Protein AF-0000000083254497 (afdb_homodimer)

Solvent-accessible surface area (backbone atoms only — not comparable to full-atom values): 20803 Å² total; per-residue (Å²): 140,75,88,71,78,73,83,81,81,85,82,84,78,80,80,78,78,80,79,73,72,63,68,60,53,55,51,51,50,50,53,49,50,51,53,53,50,52,48,50,42,51,52,31,49,48,47,24,50,50,27,42,48,53,26,53,48,51,52,50,52,44,53,51,48,51,54,52,49,53,51,50,51,51,51,48,60,74,50,30,42,48,66,60,52,61,66,42,45,62,45,54,52,49,49,54,52,51,53,55,43,48,74,72,68,46,55,60,67,58,47,53,52,50,51,51,53,43,48,50,50,48,51,48,52,44,37,74,74,32,44,40,75,63,88,52,70,75,32,70,70,41,79,86,52,35,39,78,78,44,77,36,86,40,96,87,45,62,71,43,23,22,74,39,74,80,36,85,16,33,29,45,73,92,36,75,73,38,55,17,32,27,29,26,20,80,140,84,83,78,80,79,78,83,82,89,81,86,80,80,80,79,80,80,81,72,69,66,68,61,54,55,52,50,51,49,52,50,50,52,51,51,49,54,50,50,41,51,52,32,49,49,47,23,50,50,26,42,48,53,27,52,48,53,51,50,53,44,52,51,48,52,54,50,50,52,52,50,51,52,51,49,60,74,51,28,40,48,67,59,50,61,66,42,44,61,46,54,52,51,50,53,52,50,53,55,43,48,76,71,69,46,55,60,68,58,48,54,52,52,50,51,53,45,49,51,52,48,50,49,52,45,37,73,73,33,43,40,75,61,87,50,69,74,32,71,70,42,78,85,52,36,41,78,78,46,77,38,88,39,96,86,46,60,72,42,21,23,74,38,74,81,36,86,16,31,29,44,72,93,38,75,71,38,54,16,32,27,28,27,21,80

Structure (mmCIF, N/CA/C/O backbone):
data_AF-0000000083254497-model_v1
#
loop_
_entity.id
_entity.type
_entity.pdbx_description
1 polymer 'Protein GrpE'
#
loop_
_atom_site.group_PDB
_atom_site.id
_atom_site.type_symbol
_atom_site.label_atom_id
_atom_site.label_alt_id
_atom_site.label_comp_id
_atom_site.label_asym_id
_atom_site.label_entity_id
_atom_site.label_seq_id
_atom_site.pdbx_PDB_ins_code
_atom_site.Cartn_x
_atom_site.Cartn_y
_atom_site.Cartn_z
_atom_site.occupancy
_atom_site.B_iso_or_equiv
_atom_site.auth_seq_id
_atom_site.auth_comp_id
_atom_site.auth_asym_id
_atom_site.auth_atom_id
_atom_site.pdbx_PDB_model_num
ATOM 1 N N . MET A 1 1 ? -11.312 111 95.938 1 24.44 1 MET A N 1
ATOM 2 C CA . MET A 1 1 ? -11.039 111.562 94.625 1 24.44 1 MET A CA 1
ATOM 3 C C . MET A 1 1 ? -11.047 110.5 93.562 1 24.44 1 MET A C 1
ATOM 5 O O . MET A 1 1 ? -11 109.312 93.875 1 24.44 1 MET A O 1
ATOM 9 N N . SER A 1 2 ? -10.531 110.75 92.375 1 24.09 2 SER A N 1
ATOM 10 C CA . SER A 1 2 ? -10.938 110.812 91 1 24.09 2 SER A CA 1
ATOM 11 C C . SER A 1 2 ? -10.609 109.562 90.25 1 24.09 2 SER A C 1
ATOM 13 O O . SER A 1 2 ? -11.258 109.188 89.25 1 24.09 2 SER A O 1
ATOM 15 N N . ALA A 1 3 ? -9.336 109.062 90.25 1 32.84 3 ALA A N 1
ATOM 16 C CA . ALA A 1 3 ? -8.75 108.812 88.938 1 32.84 3 ALA A CA 1
ATOM 17 C C . ALA A 1 3 ? -9.242 107.5 88.375 1 32.84 3 ALA A C 1
ATOM 19 O O . ALA A 1 3 ? -9.055 106.438 89 1 32.84 3 ALA A O 1
ATOM 20 N N . ASN A 1 4 ? -10.242 107.562 87.438 1 28.62 4 ASN A N 1
ATOM 21 C CA . ASN A 1 4 ? -11.039 106.688 86.562 1 28.62 4 ASN A CA 1
ATOM 22 C C . ASN A 1 4 ? -10.156 105.938 85.562 1 28.62 4 ASN A C 1
ATOM 24 O O . ASN A 1 4 ? -10.094 106.25 84.438 1 28.62 4 ASN A O 1
ATOM 28 N N . GLU A 1 5 ? -8.836 105.812 85.875 1 32.34 5 GLU A N 1
ATOM 29 C CA . GLU A 1 5 ? -8.023 105.5 84.688 1 32.34 5 GLU A CA 1
ATOM 30 C C . GLU A 1 5 ? -8.484 104.25 84 1 32.34 5 GLU A C 1
ATOM 32 O O . GLU A 1 5 ? -8.57 103.188 84.625 1 32.34 5 GLU A O 1
ATOM 37 N N . GLN A 1 6 ? -9.375 104.438 82.938 1 33.47 6 GLN A N 1
ATOM 38 C CA . GLN A 1 6 ? -10.039 103.438 82.125 1 33.47 6 GLN A CA 1
ATOM 39 C C . GLN A 1 6 ? -9.023 102.5 81.438 1 33.47 6 GLN A C 1
ATOM 41 O O . GLN A 1 6 ? -7.98 102.938 81 1 33.47 6 GLN A O 1
ATOM 46 N N . PRO A 1 7 ? -9.008 101.125 81.688 1 34 7 PRO A N 1
ATOM 47 C CA . PRO A 1 7 ? -8.086 100.125 81.188 1 34 7 PRO A CA 1
ATOM 48 C C . PRO A 1 7 ? -8.117 99.938 79.688 1 34 7 PRO A C 1
ATOM 50 O O . PRO A 1 7 ? -9.203 99.875 79.062 1 34 7 PRO A O 1
ATOM 53 N N . LEU A 1 8 ? -7.293 100.688 78.875 1 31.58 8 LEU A N 1
ATOM 54 C CA . LEU A 1 8 ? -7.184 100.688 77.438 1 31.58 8 LEU A CA 1
ATOM 55 C C . LEU A 1 8 ? -7.141 99.25 76.938 1 31.58 8 LEU A C 1
ATOM 57 O O . LEU A 1 8 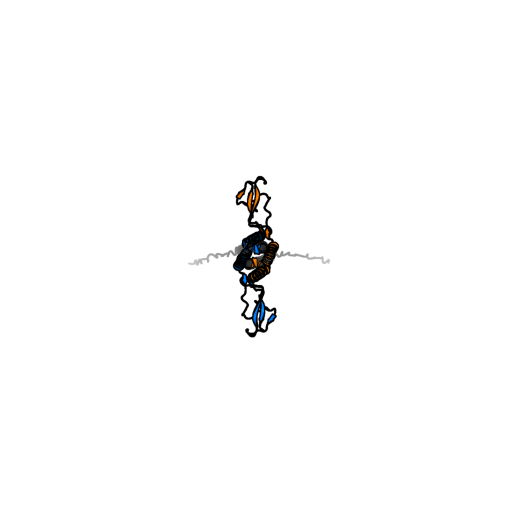? -6.594 98.375 77.625 1 31.58 8 LEU A O 1
ATOM 61 N N . THR A 1 9 ? -8.023 98.875 75.938 1 28.5 9 THR A N 1
ATOM 62 C CA . THR A 1 9 ? -8.484 97.75 75.125 1 28.5 9 THR A CA 1
ATOM 63 C C . THR A 1 9 ? -7.344 97.188 74.25 1 28.5 9 THR A C 1
ATOM 65 O O . THR A 1 9 ? -6.637 97.938 73.562 1 28.5 9 THR A O 1
ATOM 68 N N . GLU A 1 10 ? -6.762 96 74.688 1 26.58 10 GLU A N 1
ATOM 69 C CA . GLU A 1 10 ? -5.637 95.188 74.125 1 26.58 10 GLU A CA 1
ATOM 70 C C . GLU A 1 10 ? -5.707 95.062 72.625 1 26.58 10 GLU A C 1
ATOM 72 O O . GLU A 1 10 ? -6.746 95.375 72 1 26.58 10 GLU A O 1
ATOM 77 N N . GLU A 1 11 ? -4.965 94 72 1 29.19 11 GLU A N 1
ATOM 78 C CA . GLU A 1 11 ? -3.992 93.562 71 1 29.19 11 GLU A CA 1
ATOM 79 C C . GLU A 1 11 ? -4.68 93.062 69.75 1 29.19 11 GLU A C 1
ATOM 81 O O . GLU A 1 11 ? -5.492 92.125 69.75 1 29.19 11 GLU A O 1
ATOM 86 N N . GLN A 1 12 ? -5.012 93.875 68.688 1 30 12 GLN A N 1
ATOM 87 C CA . GLN A 1 12 ? -5.535 93.5 67.375 1 30 12 GLN A CA 1
ATOM 88 C C . GLN A 1 12 ? -4.594 92.562 66.625 1 30 12 GLN A C 1
ATOM 90 O O . GLN A 1 12 ? -3.459 92.938 66.312 1 30 12 GLN A O 1
ATOM 95 N N . VAL A 1 13 ? -4.426 91.25 67 1 32.22 13 VAL A N 1
ATOM 96 C CA . VAL A 1 13 ? -3.572 90.375 66.25 1 32.22 13 VAL A CA 1
ATOM 97 C C . VAL A 1 13 ? -4.117 90.188 64.812 1 32.22 13 VAL A C 1
ATOM 99 O O . VAL A 1 13 ? -5.289 89.812 64.688 1 32.22 13 VAL A O 1
ATOM 102 N N . GLN A 1 14 ? -3.641 90.938 63.812 1 29.59 14 GLN A N 1
ATOM 103 C CA . GLN A 1 14 ? -3.877 90.812 62.375 1 29.59 14 GLN A CA 1
ATOM 104 C C . GLN A 1 14 ? -3.455 89.438 61.844 1 29.59 14 GLN A C 1
ATOM 106 O O . GLN A 1 14 ? -2.289 89.062 61.969 1 29.59 14 GLN A O 1
ATOM 111 N N . ASN A 1 15 ? -4.289 88.375 61.875 1 31.52 15 ASN A N 1
ATOM 112 C CA . ASN A 1 15 ? -4.117 87.062 61.281 1 31.52 15 ASN A CA 1
ATOM 113 C C . ASN A 1 15 ? -3.918 87.125 59.781 1 31.52 15 ASN A C 1
ATOM 115 O O . ASN A 1 15 ? -4.824 87.5 59.031 1 31.52 15 ASN A O 1
ATOM 119 N N . GLU A 1 16 ? -2.766 87.562 59.25 1 32.03 16 GLU A N 1
ATOM 120 C CA . GLU A 1 16 ? -2.465 87.5 57.812 1 32.03 16 GLU A CA 1
ATOM 121 C C . GLU A 1 16 ? -2.547 86.062 57.344 1 32.03 16 GLU A C 1
ATOM 123 O O . GLU A 1 16 ? -1.85 85.188 57.844 1 32.03 16 GLU A O 1
ATOM 128 N N . GLU A 1 17 ? -3.695 85.5 56.875 1 35.41 17 GLU A N 1
ATOM 129 C CA . GLU A 1 17 ? -3.973 84.25 56.188 1 35.41 17 GLU A CA 1
ATOM 130 C C . GLU A 1 17 ? -3.09 84.062 54.969 1 35.41 17 GLU A C 1
ATOM 132 O O . GLU A 1 17 ? -3.074 84.938 54.094 1 35.41 17 GLU A O 1
ATOM 137 N N . THR A 1 18 ? -1.966 83.375 55.062 1 36.59 18 THR A N 1
ATOM 138 C CA . THR A 1 18 ? -1.017 82.938 54.062 1 36.59 18 THR A CA 1
ATOM 139 C C . THR A 1 18 ? -1.729 82.125 52.969 1 36.59 18 THR A C 1
ATOM 141 O O . THR A 1 18 ? -2.328 81.125 53.219 1 36.59 18 THR A O 1
ATOM 144 N N . THR A 1 19 ? -2.404 82.75 51.969 1 42.22 19 THR A N 1
ATOM 145 C CA . THR A 1 19 ? -2.92 82.188 50.75 1 42.22 19 THR A CA 1
ATOM 146 C C . THR A 1 19 ? -1.793 81.562 49.938 1 42.22 19 THR A C 1
ATOM 148 O O . THR A 1 19 ? -1.908 81.375 48.719 1 42.22 19 THR A O 1
ATOM 151 N N . VAL A 1 20 ? -0.762 80.875 50.5 1 42.66 20 VAL A N 1
ATOM 152 C CA . VAL A 1 20 ? 0.385 80.5 49.719 1 42.66 20 VAL A CA 1
ATOM 153 C C . VAL A 1 20 ? -0.082 79.562 48.562 1 42.66 20 VAL A C 1
ATOM 155 O O . VAL A 1 20 ? -0.066 79.938 47.406 1 42.66 20 VAL A O 1
ATOM 158 N N . ASP A 1 21 ? 0.341 78.125 48.469 1 43.19 21 ASP A N 1
ATOM 159 C CA . ASP A 1 21 ? 1.123 77.312 47.562 1 43.19 21 ASP A CA 1
ATOM 160 C C . ASP A 1 21 ? 0.215 76.375 46.719 1 43.19 21 ASP A C 1
ATOM 162 O O . ASP A 1 21 ? 0.362 75.188 46.688 1 43.19 21 ASP A O 1
ATOM 166 N N . ALA A 1 22 ? -0.996 76.812 46.438 1 53.47 22 ALA A N 1
ATOM 167 C CA . ALA A 1 22 ? -1.857 75.938 45.656 1 53.47 22 ALA A CA 1
ATOM 168 C C . ALA A 1 22 ? -1.33 75.812 44.219 1 53.47 22 ALA A C 1
ATOM 170 O O . ALA A 1 22 ? -1.645 74.812 43.531 1 53.47 22 ALA A O 1
ATOM 171 N N . SER A 1 23 ? -0.561 76.75 43.719 1 54.53 23 SER A N 1
ATOM 172 C CA . SER A 1 23 ? -0.117 76.625 42.344 1 54.53 23 SER A CA 1
ATOM 173 C C . SER A 1 23 ? 0.913 75.562 42.188 1 54.53 23 SER A C 1
ATOM 175 O O . SER A 1 23 ? 1.034 74.938 41.094 1 54.53 23 SER A O 1
ATOM 177 N N . GLU A 1 24 ? 1.7 75.312 43.156 1 54.28 24 GLU A N 1
ATOM 178 C CA . GLU A 1 24 ? 2.738 74.25 43.062 1 54.28 24 GLU A CA 1
ATOM 179 C C . GLU A 1 24 ? 2.143 72.875 43.125 1 54.28 24 GLU A C 1
ATOM 181 O O . GLU A 1 24 ? 2.686 71.938 42.531 1 54.28 24 GLU A O 1
ATOM 186 N N . ALA A 1 25 ? 0.962 72.688 43.812 1 57.72 25 ALA A N 1
ATOM 187 C CA . ALA A 1 25 ? 0.326 71.375 43.906 1 57.72 25 ALA A CA 1
ATOM 188 C C . ALA A 1 25 ? -0.324 71 42.594 1 57.72 25 ALA A C 1
ATOM 190 O O . ALA A 1 25 ? -0.291 69.812 42.188 1 57.72 25 ALA A O 1
ATOM 191 N N . ALA A 1 26 ? -0.839 72 41.875 1 56.81 26 ALA A N 1
ATOM 192 C CA . ALA A 1 26 ? -1.472 71.688 40.562 1 56.81 26 ALA A CA 1
ATOM 193 C C . ALA A 1 26 ? -0.432 71.312 39.531 1 56.81 26 ALA A C 1
ATOM 195 O O . ALA A 1 26 ? -0.693 70.438 38.688 1 56.81 26 ALA A O 1
ATOM 196 N N . GLN A 1 27 ? 0.761 71.938 39.625 1 54.53 27 GLN A N 1
ATOM 197 C CA . GLN A 1 27 ? 1.827 71.562 38.688 1 54.53 27 GLN A CA 1
ATOM 198 C C . GLN A 1 27 ? 2.393 70.188 39 1 54.53 27 GLN A C 1
ATOM 200 O O . GLN A 1 27 ? 2.805 69.438 38.094 1 54.53 27 GLN A O 1
ATOM 205 N N . ALA A 1 28 ? 2.459 69.812 40.312 1 60.81 28 ALA A N 1
ATOM 206 C CA . ALA A 1 28 ? 2.959 68.5 40.688 1 60.81 28 ALA A CA 1
ATOM 207 C C . ALA A 1 28 ? 1.983 67.438 40.281 1 60.81 28 ALA A C 1
ATOM 209 O O . ALA A 1 28 ? 2.4 66.312 39.875 1 60.81 28 ALA A O 1
ATOM 210 N N . GLU A 1 29 ? 0.696 67.75 40.375 1 55.84 29 GLU A N 1
ATOM 211 C CA . GLU A 1 29 ? -0.302 66.75 39.969 1 55.84 29 GLU A CA 1
ATOM 212 C C . GLU A 1 29 ? -0.31 66.562 38.469 1 55.84 29 GLU A C 1
ATOM 214 O O . GLU A 1 29 ? -0.519 65.438 37.969 1 55.84 29 GLU A O 1
ATOM 219 N N . ALA A 1 30 ? -0.106 67.688 37.75 1 60.16 30 ALA A N 1
ATOM 220 C CA . ALA A 1 30 ? -0.048 67.625 36.312 1 60.16 30 ALA A CA 1
ATOM 221 C C . ALA A 1 30 ? 1.209 66.875 35.844 1 60.16 30 ALA A C 1
ATOM 223 O O . ALA A 1 30 ? 1.172 66.125 34.844 1 60.16 30 ALA A O 1
ATOM 224 N N . GLN A 1 31 ? 2.295 67.125 36.469 1 59.94 31 GLN A N 1
ATOM 225 C CA . GLN A 1 31 ? 3.533 66.438 36.156 1 59.94 31 GLN A CA 1
ATOM 226 C C . GLN A 1 31 ? 3.414 64.938 36.469 1 59.94 31 GLN A C 1
ATOM 228 O O . GLN A 1 31 ? 3.939 64.062 35.75 1 59.94 31 GLN A O 1
ATOM 233 N N . ASP A 1 32 ? 2.729 64.625 37.594 1 63.22 32 ASP A N 1
ATOM 234 C CA . ASP A 1 32 ? 2.512 63.219 37.969 1 63.22 32 ASP A CA 1
ATOM 235 C C . ASP A 1 32 ? 1.545 62.531 37 1 63.22 32 ASP A C 1
ATOM 237 O O . ASP A 1 32 ? 1.761 61.406 36.594 1 63.22 32 ASP A O 1
ATOM 241 N N . ALA A 1 33 ? 0.563 63.344 36.531 1 64.12 33 ALA A N 1
ATOM 242 C CA . ALA A 1 33 ? -0.382 62.812 35.562 1 64.12 33 ALA A CA 1
ATOM 243 C C . ALA A 1 33 ? 0.298 62.562 34.219 1 64.12 33 ALA A C 1
ATOM 245 O O . ALA A 1 33 ? 0.012 61.562 33.562 1 64.12 33 ALA A O 1
ATOM 246 N N . GLY A 1 34 ? 1.169 63.438 33.812 1 64 34 GLY A N 1
ATOM 247 C CA . GLY A 1 34 ? 1.949 63.281 32.594 1 64 34 GLY A CA 1
ATOM 248 C C . GLY A 1 34 ? 2.877 62.062 32.656 1 64 34 GLY A C 1
ATOM 249 O O . GLY A 1 34 ? 3.037 61.375 31.656 1 64 34 GLY A O 1
ATOM 250 N N . ALA A 1 35 ? 3.502 61.906 33.781 1 71.56 35 ALA A N 1
ATOM 251 C CA . ALA A 1 35 ? 4.426 60.781 34 1 71.56 35 ALA A CA 1
ATOM 252 C C . ALA A 1 35 ? 3.686 59.438 33.969 1 71.56 35 ALA A C 1
ATOM 254 O O . ALA A 1 35 ? 4.176 58.469 33.406 1 71.56 35 ALA A O 1
ATOM 255 N N . VAL A 1 36 ? 2.498 59.375 34.531 1 72.38 36 VAL A N 1
ATOM 256 C CA . VAL A 1 36 ? 1.682 58.188 34.562 1 72.38 36 VAL A CA 1
ATOM 257 C C . VAL A 1 36 ? 1.216 57.812 33.156 1 72.38 36 VAL A C 1
ATOM 259 O O . VAL A 1 36 ? 1.207 56.656 32.781 1 72.38 36 VAL A O 1
ATOM 262 N N . GLU A 1 37 ? 0.912 58.844 32.312 1 75.88 37 GLU A N 1
ATOM 263 C CA . GLU A 1 37 ? 0.45 58.625 30.953 1 75.88 37 GLU A CA 1
ATOM 264 C C . GLU A 1 37 ? 1.58 58.125 30.062 1 75.88 37 GLU A C 1
ATOM 266 O O . GLU A 1 37 ? 1.372 57.25 29.234 1 75.88 37 GLU A O 1
ATOM 271 N N . ASP A 1 38 ? 2.723 58.688 30.375 1 82.44 38 ASP A N 1
ATOM 272 C CA . ASP A 1 38 ? 3.893 58.219 29.625 1 82.44 38 ASP A CA 1
ATOM 273 C C . ASP A 1 38 ? 4.219 56.781 29.953 1 82.44 38 ASP A C 1
ATOM 275 O O . ASP A 1 38 ? 4.586 56 29.062 1 82.44 38 ASP A O 1
ATOM 279 N N . SER A 1 39 ? 3.932 56.438 31.188 1 88 39 SER A N 1
ATOM 280 C CA . SER A 1 39 ? 4.184 55.062 31.625 1 88 39 SER A CA 1
ATOM 281 C C . SER A 1 39 ? 3.178 54.094 31.016 1 88 39 SER A C 1
ATOM 283 O O . SER A 1 39 ? 3.547 53 30.578 1 88 39 SER A O 1
ATOM 285 N N . ARG A 1 40 ? 1.898 54.531 30.938 1 88.88 40 ARG A N 1
ATOM 286 C CA . ARG A 1 40 ? 0.852 53.719 30.344 1 88.88 40 ARG A CA 1
ATOM 287 C C . ARG A 1 40 ? 1.082 53.531 28.859 1 88.88 40 ARG A C 1
ATOM 289 O O . ARG A 1 40 ? 0.874 52.438 28.328 1 88.88 40 ARG A O 1
ATOM 296 N N . ILE A 1 41 ? 1.528 54.531 28.219 1 90.44 41 ILE A N 1
ATOM 297 C CA . ILE A 1 41 ? 1.831 54.469 26.797 1 90.44 41 ILE A CA 1
ATOM 298 C C . ILE A 1 41 ? 2.986 53.5 26.547 1 90.44 41 ILE A C 1
ATOM 300 O O . ILE A 1 41 ? 2.939 52.688 25.625 1 90.44 41 ILE A O 1
ATOM 304 N N . ALA A 1 42 ? 3.959 53.594 27.438 1 91.19 42 ALA A N 1
ATOM 305 C CA . ALA A 1 42 ? 5.109 52.688 27.328 1 91.19 42 ALA A CA 1
ATOM 306 C C . ALA A 1 42 ? 4.691 51.25 27.547 1 91.19 42 ALA A C 1
ATOM 308 O O . ALA A 1 42 ? 5.133 50.344 26.812 1 91.19 42 ALA A O 1
ATOM 309 N N . GLU A 1 43 ? 3.867 51.031 28.5 1 93.12 43 GLU A N 1
ATOM 310 C CA . GLU A 1 43 ? 3.383 49.688 28.812 1 93.12 43 GLU A CA 1
ATOM 311 C C . GLU A 1 43 ? 2.547 49.125 27.672 1 93.12 43 GLU A C 1
ATOM 313 O O . GLU A 1 43 ? 2.715 47.969 27.281 1 93.12 43 GLU A O 1
ATOM 318 N N . LEU A 1 44 ? 1.706 49.969 27.062 1 93.69 44 LEU A N 1
ATOM 319 C CA . LEU A 1 44 ? 0.829 49.531 25.984 1 93.69 44 LEU A CA 1
ATOM 320 C C . LEU A 1 44 ? 1.623 49.281 24.703 1 93.69 44 LEU A C 1
ATOM 322 O O . LEU A 1 44 ? 1.312 48.375 23.938 1 93.69 44 LEU A O 1
ATOM 326 N N . THR A 1 45 ? 2.613 50.125 24.484 1 93.19 45 THR A N 1
ATOM 327 C CA . THR A 1 45 ? 3.486 49.938 23.344 1 93.19 45 THR A CA 1
ATOM 328 C C . THR A 1 45 ? 4.211 48.594 23.438 1 93.19 45 THR A C 1
ATOM 330 O O . THR A 1 45 ? 4.25 47.844 22.469 1 93.19 45 THR A O 1
ATOM 333 N N . LYS A 1 46 ? 4.668 48.344 24.641 1 95.31 46 LYS A N 1
ATOM 334 C CA . LYS A 1 46 ? 5.355 47.062 24.875 1 95.31 46 LYS A CA 1
ATOM 335 C C . LYS A 1 46 ? 4.41 45.875 24.688 1 95.31 46 LYS A C 1
ATOM 337 O O . LYS A 1 46 ? 4.77 44.906 24.047 1 95.31 46 LYS A O 1
ATOM 342 N N . LEU A 1 47 ? 3.24 46 25.234 1 95.38 47 LEU A N 1
ATOM 343 C CA . LEU A 1 47 ? 2.244 44.938 25.109 1 95.38 47 LEU A CA 1
ATOM 344 C C . LEU A 1 47 ? 1.869 44.688 23.656 1 95.38 47 LEU A C 1
ATOM 346 O O . LEU A 1 47 ? 1.771 43.562 23.219 1 95.38 47 LEU A O 1
ATOM 350 N N . ALA A 1 48 ? 1.705 45.75 22.891 1 94.94 48 ALA A N 1
ATOM 351 C CA . ALA A 1 48 ? 1.36 45.656 21.469 1 94.94 48 ALA A CA 1
ATOM 352 C C . ALA A 1 48 ? 2.467 44.969 20.688 1 94.94 48 ALA A C 1
ATOM 354 O O . ALA A 1 48 ? 2.193 44.125 19.828 1 94.94 48 ALA A O 1
ATOM 355 N N . GLU A 1 49 ? 3.705 45.312 21.031 1 95.62 49 GLU A N 1
ATOM 356 C CA . GLU A 1 49 ? 4.855 44.719 20.375 1 95.62 49 GLU A CA 1
ATOM 357 C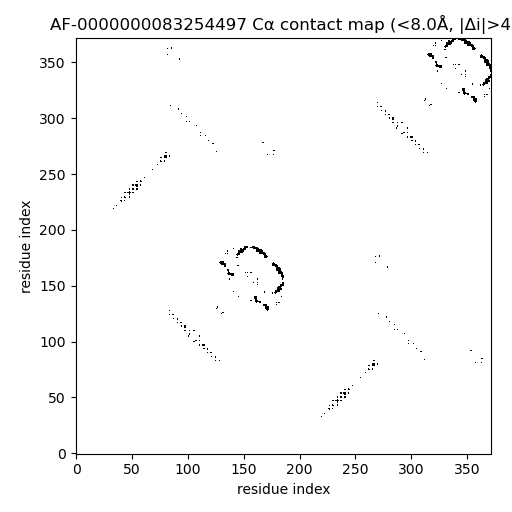 C . GLU A 1 49 ? 5.008 43.25 20.734 1 95.62 49 GLU A C 1
ATOM 359 O O . GLU A 1 49 ? 5.297 42.438 19.859 1 95.62 49 GLU A O 1
ATOM 364 N N . GLU A 1 50 ? 4.812 42.969 21.984 1 96.5 50 GLU A N 1
ATOM 365 C CA . GLU A 1 50 ? 4.891 41.594 22.438 1 96.5 50 GLU A CA 1
ATOM 366 C C . GLU A 1 50 ? 3.826 40.719 21.766 1 96.5 50 GLU A C 1
ATOM 368 O O . GLU A 1 50 ? 4.113 39.625 21.312 1 96.5 50 GLU A O 1
ATOM 373 N N . ASN A 1 51 ? 2.609 41.312 21.688 1 96.19 51 ASN A N 1
ATOM 374 C CA . ASN A 1 51 ? 1.521 40.562 21.047 1 96.19 51 ASN A CA 1
ATOM 375 C C . ASN A 1 51 ? 1.785 40.375 19.547 1 96.19 51 ASN A C 1
ATOM 377 O O . ASN A 1 51 ? 1.494 39.312 19 1 96.19 51 ASN A O 1
ATOM 381 N N . GLN A 1 52 ? 2.375 41.344 18.969 1 96.38 52 GLN A N 1
ATOM 382 C CA . GLN A 1 52 ? 2.721 41.25 17.547 1 96.38 52 GLN A CA 1
ATOM 383 C C . GLN A 1 52 ? 3.805 40.219 17.312 1 96.38 52 GLN A C 1
ATOM 385 O O . GLN A 1 52 ? 3.727 39.438 16.375 1 96.38 52 GLN A O 1
ATOM 390 N N . GLN A 1 53 ? 4.77 40.156 18.234 1 97 53 GLN A N 1
ATOM 391 C CA . GLN A 1 53 ? 5.848 39.156 18.141 1 97 53 GLN A CA 1
ATOM 392 C C . GLN A 1 53 ? 5.316 37.75 18.328 1 97 53 GLN A C 1
ATOM 394 O O . GLN A 1 53 ? 5.727 36.812 17.609 1 97 53 GLN A O 1
ATOM 399 N N . ARG A 1 54 ? 4.434 37.656 19.281 1 95.62 54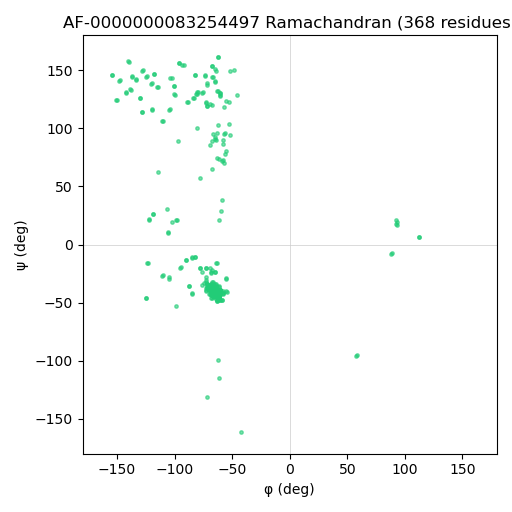 ARG A N 1
ATOM 400 C CA . ARG A 1 54 ? 3.818 36.344 19.516 1 95.62 54 ARG A CA 1
ATOM 401 C C . ARG A 1 54 ? 3.062 35.875 18.266 1 95.62 54 ARG A C 1
ATOM 403 O O . ARG A 1 54 ? 3.152 34.719 17.891 1 95.62 54 ARG A O 1
ATOM 410 N N . TYR A 1 55 ? 2.387 36.812 17.672 1 96.38 55 TYR A N 1
ATOM 411 C CA . TYR A 1 55 ? 1.629 36.5 16.453 1 96.38 55 TYR A CA 1
ATOM 412 C C . TYR A 1 55 ? 2.557 36.062 15.32 1 96.38 55 TYR A C 1
ATOM 414 O O . TYR A 1 55 ? 2.336 35.031 14.68 1 96.38 55 TYR A O 1
ATOM 422 N N . LEU A 1 56 ? 3.584 36.875 15.156 1 96.81 56 LEU A N 1
ATOM 423 C CA . LEU A 1 56 ? 4.516 36.594 14.062 1 96.81 56 LEU A CA 1
ATOM 424 C C . LEU A 1 56 ? 5.211 35.25 14.266 1 96.81 56 LEU A C 1
ATOM 426 O O . LEU A 1 56 ? 5.414 34.5 13.305 1 96.81 56 LEU A O 1
ATOM 430 N N . ARG A 1 57 ? 5.504 34.906 15.461 1 95.38 57 ARG A N 1
ATOM 431 C CA . ARG A 1 57 ? 6.121 33.625 15.766 1 95.38 57 ARG A CA 1
ATOM 432 C C . ARG A 1 57 ? 5.152 32.469 15.492 1 95.38 57 ARG A C 1
ATOM 434 O O . ARG A 1 57 ? 5.523 31.484 14.867 1 95.38 57 ARG A O 1
ATOM 441 N N . ALA A 1 58 ? 3.938 32.656 15.969 1 95.06 58 ALA A N 1
ATOM 442 C CA . ALA A 1 58 ? 2.916 31.656 15.742 1 95.06 58 ALA A CA 1
ATOM 443 C C . ALA A 1 58 ? 2.711 31.406 14.25 1 95.06 58 ALA A C 1
ATOM 445 O O . ALA A 1 58 ? 2.572 30.266 13.812 1 95.06 58 ALA A O 1
ATOM 446 N N . GLN A 1 59 ? 2.713 32.469 13.484 1 94.88 59 GLN A N 1
ATOM 447 C CA . GLN A 1 59 ? 2.547 32.375 12.039 1 94.88 59 GLN A CA 1
ATOM 448 C C . GLN A 1 59 ? 3.707 31.609 11.398 1 94.88 59 GLN A C 1
ATOM 450 O O . GLN A 1 59 ? 3.5 30.766 10.523 1 94.88 59 GLN A O 1
ATOM 455 N N . ALA A 1 60 ? 4.867 31.875 11.891 1 96 60 ALA A N 1
ATOM 456 C CA . ALA A 1 60 ? 6.055 31.203 11.375 1 96 60 ALA A CA 1
ATOM 457 C C . ALA A 1 60 ? 6.031 29.703 11.719 1 96 60 ALA A C 1
ATOM 459 O O . ALA A 1 60 ? 6.34 28.859 10.875 1 96 60 ALA A O 1
ATOM 460 N N . ASP A 1 61 ? 5.668 29.438 12.93 1 95.62 61 ASP A N 1
ATOM 461 C CA . ASP A 1 61 ? 5.555 28.062 13.367 1 95.62 61 ASP A CA 1
ATOM 462 C C . ASP A 1 61 ? 4.512 27.312 12.539 1 95.62 61 ASP A C 1
ATOM 464 O O . ASP A 1 61 ? 4.73 26.156 12.148 1 95.62 61 ASP A O 1
ATOM 468 N N . PHE A 1 62 ? 3.453 28.016 12.258 1 96.19 62 PHE A N 1
ATOM 469 C CA . PHE A 1 62 ? 2.375 27.422 11.477 1 96.19 62 PHE A CA 1
ATOM 470 C C . PHE A 1 62 ? 2.834 27.141 10.047 1 96.19 62 PHE A C 1
ATOM 472 O O . PHE A 1 62 ? 2.59 26.062 9.516 1 96.19 62 PHE A O 1
ATOM 479 N N . ASP A 1 63 ? 3.545 28 9.469 1 96.31 63 ASP A N 1
ATOM 480 C CA . ASP A 1 63 ? 4.035 27.828 8.102 1 96.31 63 ASP A CA 1
ATOM 481 C C . ASP A 1 63 ? 5.023 26.672 8.008 1 96.31 63 ASP A C 1
ATOM 483 O O . ASP A 1 63 ? 4.953 25.875 7.078 1 96.31 63 ASP A O 1
ATOM 487 N N . ASN A 1 64 ? 5.828 26.625 9.023 1 96.31 64 ASN A N 1
ATOM 488 C CA . ASN A 1 64 ? 6.797 25.531 9.086 1 96.31 64 ASN A CA 1
ATOM 489 C C . ASN A 1 64 ? 6.109 24.188 9.25 1 96.31 64 ASN A C 1
ATOM 491 O O . ASN A 1 64 ? 6.484 23.219 8.586 1 96.31 64 ASN A O 1
ATOM 495 N N . PHE A 1 65 ? 5.137 24.219 10.078 1 97 65 PHE A N 1
ATOM 496 C CA . PHE A 1 65 ? 4.379 23 10.32 1 97 65 PHE A CA 1
ATOM 497 C C . PHE A 1 65 ? 3.678 22.531 9.055 1 97 65 PHE A C 1
ATOM 499 O O . PHE A 1 65 ? 3.668 21.344 8.742 1 97 65 PHE A O 1
ATOM 506 N N . ARG A 1 66 ? 3.129 23.438 8.336 1 96.19 66 ARG A N 1
ATOM 507 C CA . ARG A 1 66 ? 2.428 23.141 7.09 1 96.19 66 ARG A CA 1
ATOM 508 C C . ARG A 1 66 ? 3.371 22.516 6.066 1 96.19 66 ARG A C 1
ATOM 510 O O . ARG A 1 66 ? 3.041 21.5 5.449 1 96.19 66 ARG A O 1
ATOM 517 N N . ARG A 1 67 ? 4.539 23.062 5.934 1 96.31 67 ARG A N 1
ATOM 518 C CA . ARG A 1 67 ? 5.52 22.562 4.977 1 96.31 67 ARG A CA 1
ATOM 519 C C . ARG A 1 67 ? 5.988 21.156 5.348 1 96.31 67 ARG A C 1
ATOM 521 O O . ARG A 1 67 ? 6.078 20.281 4.488 1 96.31 67 ARG A O 1
ATOM 528 N N . ARG A 1 68 ? 6.215 20.953 6.598 1 95.62 68 ARG A N 1
ATOM 529 C CA . ARG A 1 68 ? 6.672 19.656 7.086 1 95.62 68 ARG A CA 1
ATOM 530 C C . ARG A 1 68 ? 5.602 18.594 6.883 1 95.62 68 ARG A C 1
ATOM 532 O O . ARG A 1 68 ? 5.902 17.469 6.461 1 95.62 68 ARG A O 1
ATOM 539 N N . THR A 1 69 ? 4.406 19 7.234 1 95.94 69 THR A N 1
ATOM 540 C CA . THR A 1 69 ? 3.287 18.078 7.117 1 95.94 69 THR A CA 1
ATOM 541 C C . THR A 1 69 ? 3.082 17.656 5.664 1 95.94 69 THR A C 1
ATOM 543 O O . THR A 1 69 ? 2.818 16.484 5.383 1 95.94 69 THR A O 1
ATOM 546 N N . GLN A 1 70 ? 3.219 18.625 4.77 1 94.81 70 GLN A N 1
ATOM 547 C CA . GLN A 1 70 ? 3.07 18.328 3.348 1 94.81 70 GLN A CA 1
ATOM 548 C C . GLN A 1 70 ? 4.125 17.328 2.881 1 94.81 70 GLN A C 1
ATOM 550 O O . GLN A 1 70 ? 3.812 16.375 2.166 1 94.81 70 GLN A O 1
ATOM 555 N N . LYS A 1 71 ? 5.309 17.469 3.307 1 95 71 LYS A N 1
ATOM 556 C CA . LYS A 1 71 ? 6.395 16.562 2.941 1 95 71 LYS A CA 1
ATOM 557 C C . LYS A 1 71 ? 6.168 15.172 3.518 1 95 71 LYS A C 1
ATOM 559 O O . LYS A 1 71 ? 6.363 14.164 2.828 1 95 71 LYS A O 1
ATOM 564 N N . GLU A 1 72 ? 5.734 15.133 4.727 1 93.44 72 GLU A N 1
ATOM 565 C CA . GLU A 1 72 ? 5.461 13.859 5.383 1 93.44 72 GLU A CA 1
ATOM 566 C C . GLU A 1 72 ? 4.344 13.102 4.676 1 93.44 72 GLU A C 1
ATOM 568 O O . GLU A 1 72 ? 4.426 11.891 4.5 1 93.44 72 GLU A O 1
ATOM 573 N N . LYS A 1 73 ? 3.359 13.844 4.293 1 92.06 73 LYS A N 1
ATOM 574 C CA . LYS A 1 73 ? 2.242 13.234 3.572 1 92.06 73 LYS A CA 1
ATOM 575 C C . LYS A 1 73 ? 2.699 12.672 2.23 1 92.06 73 LYS A C 1
ATOM 577 O O . LYS A 1 73 ? 2.27 11.586 1.834 1 92.06 73 LYS A O 1
ATOM 582 N N . GLU A 1 74 ? 3.523 13.328 1.549 1 92.69 74 GLU A N 1
ATOM 583 C CA . GLU A 1 74 ? 4.047 12.875 0.263 1 92.69 74 GLU A CA 1
ATOM 584 C C . GLU A 1 74 ? 4.887 11.617 0.424 1 92.69 74 GLU A C 1
ATOM 586 O O . GLU A 1 74 ? 4.781 10.688 -0.379 1 92.69 74 GLU A O 1
ATOM 591 N N . ASP A 1 75 ? 5.629 11.586 1.463 1 91.56 75 ASP A N 1
ATOM 592 C CA . ASP A 1 75 ? 6.461 10.422 1.731 1 91.56 75 ASP A CA 1
ATOM 593 C C . ASP A 1 75 ? 5.602 9.203 2.08 1 91.56 75 ASP A C 1
ATOM 595 O O . ASP A 1 75 ? 5.855 8.102 1.598 1 91.56 75 ASP A O 1
ATOM 599 N N . LEU A 1 76 ? 4.621 9.445 2.889 1 91.12 76 LEU A N 1
ATOM 600 C CA . LEU A 1 76 ? 3.711 8.367 3.256 1 91.12 76 LEU A CA 1
ATOM 601 C C . LEU A 1 76 ? 3.002 7.809 2.027 1 91.12 76 LEU A C 1
ATOM 603 O O . LEU A 1 76 ? 2.854 6.59 1.89 1 91.12 76 LEU A O 1
ATOM 607 N N . ALA A 1 77 ? 2.662 8.711 1.169 1 91.88 77 ALA A N 1
ATOM 608 C CA . ALA A 1 77 ? 1.978 8.305 -0.055 1 91.88 77 ALA A CA 1
ATOM 609 C C . ALA A 1 77 ? 2.92 7.539 -0.982 1 91.88 77 ALA A C 1
ATOM 611 O O . ALA A 1 77 ? 2.535 6.531 -1.579 1 91.88 77 ALA A O 1
ATOM 612 N N . ARG A 1 78 ? 4.109 7.965 -1.045 1 92.62 78 ARG A N 1
ATOM 613 C CA . ARG A 1 78 ? 5.105 7.383 -1.938 1 92.62 78 ARG A CA 1
ATOM 614 C C . ARG A 1 78 ? 5.41 5.938 -1.554 1 92.62 78 ARG A C 1
ATOM 616 O O . ARG A 1 78 ? 5.613 5.09 -2.422 1 92.62 78 ARG A O 1
ATOM 623 N N . TYR A 1 79 ? 5.371 5.613 -0.27 1 94.62 79 TYR A N 1
ATOM 624 C CA . TYR A 1 79 ? 5.734 4.285 0.216 1 94.62 79 TYR A CA 1
ATOM 625 C C . TYR A 1 79 ? 4.555 3.613 0.909 1 94.62 79 TYR A C 1
ATOM 627 O O . TYR A 1 79 ? 4.742 2.828 1.841 1 94.62 79 TYR A O 1
ATOM 635 N N . ALA A 1 80 ? 3.373 4.027 0.492 1 93.19 80 ALA A N 1
ATOM 636 C CA . ALA A 1 80 ? 2.133 3.566 1.107 1 93.19 80 ALA A CA 1
ATOM 637 C C . ALA A 1 80 ? 2.045 2.043 1.088 1 93.19 80 ALA A C 1
ATOM 639 O O . ALA A 1 80 ? 1.58 1.429 2.051 1 93.19 80 ALA A O 1
ATOM 640 N N . SER A 1 81 ? 2.645 1.382 0.113 1 95.69 81 SER A N 1
ATOM 641 C CA . SER A 1 81 ? 2.455 -0.055 -0.059 1 95.69 81 SER A CA 1
ATOM 642 C C . SER A 1 81 ? 3.691 -0.832 0.38 1 95.69 81 SER A C 1
ATOM 644 O O . SER A 1 81 ? 3.791 -2.037 0.142 1 95.69 81 SER A O 1
ATOM 646 N N . GLU A 1 82 ? 4.574 -0.161 0.995 1 96.25 82 GLU A N 1
ATOM 647 C CA . GLU A 1 82 ? 5.855 -0.771 1.335 1 96.25 82 GLU A CA 1
ATOM 648 C C . GLU A 1 82 ? 5.668 -1.98 2.246 1 96.25 82 GLU A C 1
ATOM 650 O O . GLU A 1 82 ? 6.227 -3.049 1.993 1 96.25 82 GLU A O 1
ATOM 655 N N . GLN A 1 83 ? 4.891 -1.807 3.248 1 95.88 83 GLN A N 1
ATOM 656 C CA . GLN A 1 83 ? 4.699 -2.883 4.215 1 95.88 83 GLN A CA 1
ATOM 657 C C . GLN A 1 83 ? 4.031 -4.094 3.568 1 95.88 83 GLN A C 1
ATOM 659 O O . GLN A 1 83 ? 4.445 -5.23 3.795 1 95.88 83 GLN A O 1
ATOM 664 N N . LEU A 1 84 ? 3.057 -3.891 2.781 1 97.75 84 LEU A N 1
ATOM 665 C CA . LEU A 1 84 ? 2.393 -4.992 2.092 1 97.75 84 LEU A CA 1
ATOM 666 C C . LEU A 1 84 ? 3.352 -5.691 1.134 1 97.75 84 LEU A C 1
ATOM 668 O O . LEU A 1 84 ? 3.381 -6.922 1.066 1 97.75 84 LEU A O 1
ATOM 672 N N . ILE A 1 85 ? 4.105 -4.883 0.418 1 98.31 85 ILE A N 1
ATOM 673 C CA . ILE A 1 85 ? 5.051 -5.457 -0.537 1 98.31 85 ILE A CA 1
ATOM 674 C C . ILE A 1 85 ? 6.051 -6.344 0.198 1 98.31 85 ILE A C 1
ATOM 676 O O . ILE A 1 85 ? 6.363 -7.449 -0.255 1 98.31 85 ILE A O 1
ATOM 680 N N . LYS A 1 86 ? 6.48 -5.922 1.306 1 97.75 86 LYS A N 1
ATOM 681 C CA . LYS A 1 86 ? 7.395 -6.715 2.119 1 97.75 86 LYS A CA 1
ATOM 682 C C . LYS A 1 86 ? 6.762 -8.047 2.521 1 97.75 86 LYS A C 1
ATOM 684 O O . LYS A 1 86 ? 7.414 -9.086 2.469 1 97.75 86 LYS A O 1
ATOM 689 N N . GLN A 1 87 ? 5.516 -7.969 2.83 1 97.88 87 GLN A N 1
ATOM 690 C CA . GLN A 1 87 ? 4.789 -9.164 3.246 1 97.88 87 GLN A CA 1
ATOM 691 C C . GLN A 1 87 ? 4.539 -10.094 2.064 1 97.88 87 GLN A C 1
ATOM 693 O O . GLN A 1 87 ? 4.34 -11.297 2.248 1 97.88 87 GLN A O 1
ATOM 698 N N . LEU A 1 88 ? 4.613 -9.547 0.885 1 98.5 88 LEU A N 1
ATOM 699 C CA . LEU A 1 88 ? 4.328 -10.32 -0.316 1 98.5 88 LEU A CA 1
ATOM 700 C C . LEU A 1 88 ? 5.594 -10.984 -0.847 1 98.5 88 LEU A C 1
ATOM 702 O O . LEU A 1 88 ? 5.523 -11.883 -1.69 1 98.5 88 LEU A O 1
ATOM 706 N N . LEU A 1 89 ? 6.719 -10.586 -0.363 1 98.38 89 LEU A N 1
ATOM 707 C CA . LEU A 1 89 ? 7.984 -11.062 -0.913 1 98.38 89 LEU A CA 1
ATOM 708 C C . LEU A 1 89 ? 8.094 -12.578 -0.782 1 98.38 89 LEU A C 1
ATOM 710 O O . LEU A 1 89 ? 8.5 -13.258 -1.726 1 98.38 89 LEU A O 1
ATOM 714 N N . PRO A 1 90 ? 7.672 -13.18 0.332 1 97.62 90 PRO A N 1
ATOM 715 C CA . PRO A 1 90 ? 7.719 -14.641 0.408 1 97.62 90 PRO A CA 1
ATOM 716 C C . PRO A 1 90 ? 6.848 -15.312 -0.648 1 97.62 90 PRO A C 1
ATOM 718 O O . PRO A 1 90 ? 7.215 -16.359 -1.18 1 97.62 90 PRO A O 1
ATOM 721 N N . VAL A 1 91 ? 5.75 -14.719 -0.924 1 98.06 91 VAL A N 1
ATOM 722 C CA . VAL A 1 91 ? 4.867 -15.242 -1.961 1 98.06 91 VAL A CA 1
ATOM 723 C C . VAL A 1 91 ? 5.586 -15.227 -3.309 1 98.06 91 VAL A C 1
ATOM 725 O O . VAL A 1 91 ? 5.574 -16.219 -4.039 1 98.06 91 VAL A O 1
ATOM 728 N N . VAL A 1 92 ? 6.211 -14.141 -3.629 1 97.62 92 VAL A N 1
ATOM 729 C CA . VAL A 1 92 ? 6.949 -13.984 -4.879 1 97.62 92 VAL A CA 1
ATOM 730 C C . VAL A 1 92 ? 8.094 -14.992 -4.934 1 97.62 92 VAL A C 1
ATOM 732 O O . VAL A 1 92 ? 8.281 -15.672 -5.945 1 97.62 92 VAL A O 1
ATOM 735 N N . ASP A 1 93 ? 8.766 -15.125 -3.828 1 96.81 93 ASP A N 1
ATOM 736 C CA . ASP A 1 93 ? 9.883 -16.062 -3.752 1 96.81 93 ASP A CA 1
ATOM 737 C C . ASP A 1 93 ? 9.406 -17.5 -4 1 96.81 93 ASP A C 1
ATOM 739 O O . ASP A 1 93 ? 10.016 -18.234 -4.781 1 96.81 93 ASP A O 1
ATOM 743 N N . ASN A 1 94 ? 8.367 -17.828 -3.355 1 96.38 94 ASN A N 1
ATOM 744 C CA . ASN A 1 94 ? 7.852 -19.188 -3.451 1 96.38 94 ASN A CA 1
ATOM 745 C C . ASN A 1 94 ? 7.312 -19.484 -4.848 1 96.38 94 ASN A C 1
ATOM 747 O O . ASN A 1 94 ? 7.469 -20.594 -5.355 1 96.38 94 ASN A O 1
ATOM 751 N N . PHE A 1 95 ? 6.746 -18.5 -5.445 1 95.69 95 PHE A N 1
ATOM 752 C CA . PHE A 1 95 ? 6.258 -18.656 -6.812 1 95.69 95 PHE A CA 1
ATOM 753 C C . PHE A 1 95 ? 7.41 -18.922 -7.77 1 95.69 95 PHE A C 1
ATOM 755 O O . PHE A 1 95 ? 7.34 -19.859 -8.578 1 95.69 95 PHE A O 1
ATOM 762 N N . GLY A 1 96 ? 8.406 -18.172 -7.656 1 92.56 96 GLY A N 1
ATOM 763 C CA . GLY A 1 96 ? 9.578 -18.375 -8.492 1 92.56 96 GLY A CA 1
ATOM 764 C C . GLY A 1 96 ? 10.172 -19.766 -8.344 1 92.56 96 GLY A C 1
ATOM 765 O O . GLY A 1 96 ? 10.477 -20.422 -9.344 1 92.56 96 GLY A O 1
ATOM 766 N N . ARG A 1 97 ? 10.227 -20.188 -7.152 1 91.62 97 ARG A N 1
ATOM 767 C CA . ARG A 1 97 ? 10.781 -21.516 -6.863 1 91.62 97 ARG A CA 1
ATOM 768 C C . ARG A 1 97 ? 9.898 -22.609 -7.438 1 91.62 97 ARG A C 1
ATOM 770 O O . ARG A 1 97 ? 10.398 -23.594 -7.984 1 91.62 97 ARG A O 1
ATOM 777 N N . ALA A 1 98 ? 8.633 -22.406 -7.289 1 92.06 98 ALA A N 1
ATOM 778 C CA . ALA A 1 98 ? 7.688 -23.406 -7.785 1 92.06 98 ALA A CA 1
ATOM 779 C C . ALA A 1 98 ? 7.77 -23.531 -9.305 1 92.06 98 ALA A C 1
ATOM 781 O O . ALA A 1 98 ? 7.758 -24.641 -9.844 1 92.06 98 ALA A O 1
ATOM 782 N N . LEU A 1 99 ? 7.852 -22.438 -9.945 1 90.75 99 LEU A N 1
ATOM 783 C CA . LEU A 1 99 ? 7.918 -22.438 -11.398 1 90.75 99 LEU A CA 1
ATOM 784 C C . LEU A 1 99 ? 9.219 -23.062 -11.891 1 90.75 99 LEU A C 1
ATOM 786 O O . LEU A 1 99 ? 9.219 -23.812 -12.867 1 90.75 99 LEU A O 1
ATOM 790 N N . GLU A 1 100 ? 10.312 -22.766 -11.203 1 88.38 100 GLU A N 1
ATOM 791 C CA . GLU A 1 100 ? 11.594 -23.375 -11.555 1 88.38 100 GLU A CA 1
ATOM 792 C C . GLU A 1 100 ? 11.555 -24.891 -11.367 1 88.38 100 GLU A C 1
ATOM 794 O O . GLU A 1 100 ? 12.086 -25.641 -12.203 1 88.38 100 GLU A O 1
ATOM 799 N N . ALA A 1 101 ? 10.914 -25.344 -10.359 1 86.56 101 ALA A N 1
ATOM 800 C CA . ALA A 1 101 ? 10.797 -26.781 -10.086 1 86.56 101 ALA A CA 1
ATOM 801 C C . ALA A 1 101 ? 9.945 -27.469 -11.148 1 86.56 101 ALA A C 1
ATOM 803 O O . ALA A 1 101 ? 10.234 -28.594 -11.547 1 86.56 101 ALA A O 1
ATOM 804 N N . SER A 1 102 ? 8.938 -26.812 -11.57 1 85.69 102 SER A N 1
ATOM 805 C CA . SER A 1 102 ? 8.047 -27.375 -12.578 1 85.69 102 SER A CA 1
ATOM 806 C C . SER A 1 102 ? 8.773 -27.547 -13.914 1 85.69 102 SER A C 1
ATOM 808 O O . SER A 1 102 ? 8.562 -28.547 -14.609 1 85.69 102 SER A O 1
ATOM 810 N N . LYS A 1 103 ? 9.609 -26.641 -14.211 1 84.19 103 LYS A N 1
ATOM 811 C CA . LYS A 1 103 ? 10.359 -26.703 -15.461 1 84.19 103 LYS A CA 1
ATOM 812 C C . LYS A 1 103 ? 11.367 -27.844 -15.445 1 84.19 103 LYS A C 1
ATOM 814 O O . LYS A 1 103 ? 11.719 -28.391 -16.5 1 84.19 103 LYS A O 1
ATOM 819 N N . ASN A 1 104 ? 11.711 -28.297 -14.266 1 82.75 104 ASN A N 1
ATOM 820 C CA . ASN A 1 104 ? 12.711 -29.359 -14.133 1 82.75 104 ASN A CA 1
ATOM 821 C C . ASN A 1 104 ? 12.055 -30.719 -13.938 1 82.75 104 ASN A C 1
ATOM 823 O O . ASN A 1 104 ? 12.672 -31.625 -13.391 1 82.75 104 ASN A O 1
ATOM 827 N N . GLY A 1 105 ? 10.828 -30.906 -14.312 1 73.81 105 GLY A N 1
ATOM 828 C CA . GLY A 1 105 ? 10.188 -32.219 -14.367 1 73.81 105 GLY A CA 1
ATOM 829 C C . GLY A 1 105 ? 9.445 -32.562 -13.094 1 73.81 105 GLY A C 1
ATOM 830 O O . GLY A 1 105 ? 9.336 -33.75 -12.742 1 73.81 105 GLY A O 1
ATOM 831 N N . GLY A 1 106 ? 9.156 -31.609 -12.375 1 69.69 106 GLY A N 1
ATOM 832 C CA . GLY A 1 106 ? 8.422 -31.953 -11.164 1 69.69 106 GLY A CA 1
ATOM 833 C C . GLY A 1 106 ? 7.047 -32.531 -11.445 1 69.69 106 GLY A C 1
ATOM 834 O O . GLY A 1 106 ? 6.516 -32.375 -12.547 1 69.69 106 GLY A O 1
ATOM 835 N N . ASP A 1 107 ? 6.566 -33.375 -10.578 1 82.81 107 ASP A N 1
ATOM 836 C CA . ASP A 1 107 ? 5.242 -34 -10.586 1 82.81 107 ASP A CA 1
ATOM 837 C C . ASP A 1 107 ? 4.141 -32.938 -10.641 1 82.81 107 ASP A C 1
ATOM 839 O O . ASP A 1 107 ? 4.168 -31.969 -9.883 1 82.81 107 ASP A O 1
ATOM 843 N N . ALA A 1 108 ? 3.303 -33.062 -11.656 1 79.69 108 ALA A N 1
ATOM 844 C CA . ALA A 1 108 ? 2.219 -32.125 -11.898 1 79.69 108 ALA A CA 1
ATOM 845 C C . ALA A 1 108 ? 1.334 -31.984 -10.664 1 79.69 108 ALA A C 1
ATOM 847 O O . ALA A 1 108 ? 0.873 -30.875 -10.352 1 79.69 108 ALA A O 1
ATOM 848 N N . GLU A 1 109 ? 1.114 -33.062 -10.078 1 83.56 109 GLU A N 1
ATOM 849 C CA . GLU A 1 109 ? 0.27 -33 -8.883 1 83.56 109 GLU A CA 1
ATOM 850 C C . GLU A 1 109 ? 0.934 -32.219 -7.762 1 83.56 109 GLU A C 1
ATOM 852 O O . GLU A 1 109 ? 0.278 -31.422 -7.086 1 83.56 109 GLU A O 1
ATOM 857 N N . SER A 1 110 ? 2.195 -32.469 -7.648 1 87.81 110 SER A N 1
ATOM 858 C CA . SER A 1 110 ? 2.941 -31.766 -6.625 1 87.81 110 SER A CA 1
ATOM 859 C C . SER A 1 110 ? 3.016 -30.266 -6.938 1 87.81 110 SER A C 1
ATOM 861 O O . SER A 1 110 ? 2.949 -29.438 -6.035 1 87.81 110 SER A O 1
ATOM 863 N N . PHE A 1 111 ? 3.086 -29.953 -8.188 1 90.38 111 PHE A N 1
ATOM 864 C CA . PHE A 1 111 ? 3.121 -28.562 -8.617 1 90.38 111 PHE A CA 1
ATOM 865 C C . PHE A 1 111 ? 1.802 -27.859 -8.312 1 90.38 111 PHE A C 1
ATOM 867 O O . PHE A 1 111 ? 1.791 -26.766 -7.754 1 90.38 111 PHE A O 1
ATOM 874 N N . ALA A 1 112 ? 0.735 -28.516 -8.586 1 89.06 112 ALA A N 1
ATOM 875 C CA . ALA A 1 112 ? -0.588 -27.953 -8.336 1 89.06 112 ALA A CA 1
ATOM 876 C C . ALA A 1 112 ? -0.802 -27.703 -6.844 1 89.06 112 ALA A C 1
ATOM 878 O O . ALA A 1 112 ? -1.346 -26.672 -6.457 1 89.06 112 ALA A O 1
ATOM 879 N N . LYS A 1 113 ? -0.359 -28.609 -6.078 1 90.62 113 LYS A N 1
ATOM 880 C CA . LYS A 1 113 ? -0.471 -28.469 -4.629 1 90.62 113 LYS A CA 1
ATOM 881 C C . LYS A 1 113 ? 0.374 -27.297 -4.125 1 90.62 113 LYS A C 1
ATOM 883 O O . LYS A 1 113 ? -0.062 -26.531 -3.254 1 90.62 113 LYS A O 1
ATOM 888 N N . GLY A 1 114 ? 1.533 -27.203 -4.68 1 92.69 114 GLY A N 1
ATOM 889 C CA . GLY A 1 114 ? 2.4 -26.094 -4.32 1 92.69 114 GLY A CA 1
ATOM 890 C C . GLY A 1 114 ? 1.812 -24.734 -4.668 1 92.69 114 GLY A C 1
ATOM 891 O O . GLY A 1 114 ? 1.879 -23.797 -3.867 1 92.69 114 GLY A O 1
ATOM 892 N N . VAL A 1 115 ? 1.226 -24.734 -5.793 1 93.38 115 VAL A N 1
ATOM 893 C CA . VAL A 1 115 ? 0.622 -23.484 -6.258 1 93.38 115 VAL A CA 1
ATOM 894 C C . VAL A 1 115 ? -0.567 -23.125 -5.371 1 93.38 115 VAL A C 1
ATOM 896 O O . VAL A 1 115 ? -0.772 -21.953 -5.039 1 93.38 115 VAL A O 1
ATOM 899 N N . ASP A 1 116 ? -1.294 -24.094 -5 1 94.56 116 ASP A N 1
ATOM 900 C CA . ASP A 1 116 ? -2.422 -23.875 -4.098 1 94.56 116 ASP A CA 1
ATOM 901 C C . ASP A 1 116 ? -1.96 -23.297 -2.77 1 94.56 116 ASP A C 1
ATOM 903 O O . ASP A 1 116 ? -2.58 -22.359 -2.248 1 94.56 116 ASP A O 1
ATOM 907 N N . MET A 1 117 ? -0.88 -23.781 -2.277 1 95.94 117 MET A N 1
ATOM 908 C CA . MET A 1 117 ? -0.33 -23.281 -1.017 1 95.94 117 MET A CA 1
ATOM 909 C C . MET A 1 117 ? 0.124 -21.828 -1.15 1 95.94 117 MET A C 1
ATOM 911 O O . MET A 1 117 ? -0.082 -21.031 -0.24 1 95.94 117 MET A O 1
ATOM 915 N N . ILE A 1 118 ? 0.675 -21.516 -2.26 1 97.56 118 ILE A N 1
ATOM 916 C CA . ILE A 1 118 ? 1.144 -20.156 -2.518 1 97.56 118 ILE A CA 1
ATOM 917 C C . ILE A 1 118 ? -0.049 -19.203 -2.617 1 97.56 118 ILE A C 1
ATOM 919 O O . ILE A 1 118 ? -0.005 -18.094 -2.102 1 97.56 118 ILE A O 1
ATOM 923 N N . PHE A 1 119 ? -1.063 -19.703 -3.223 1 96.94 119 PHE A N 1
ATOM 924 C CA . PHE A 1 119 ? -2.273 -18.906 -3.354 1 96.94 119 PHE A CA 1
ATOM 925 C C . PHE A 1 119 ? -2.889 -18.625 -1.987 1 96.94 119 PHE A C 1
ATOM 927 O O . PHE A 1 119 ? -3.279 -17.484 -1.696 1 96.94 119 PHE A O 1
ATOM 934 N N . ARG A 1 120 ? -2.904 -19.547 -1.196 1 97.19 120 ARG A N 1
ATOM 935 C CA . ARG A 1 120 ? -3.432 -19.375 0.154 1 97.19 120 ARG A CA 1
ATOM 936 C C . ARG A 1 120 ? -2.6 -18.375 0.949 1 97.19 120 ARG A C 1
ATOM 938 O O . ARG A 1 120 ? -3.143 -17.578 1.712 1 97.19 120 ARG A O 1
ATOM 945 N N . GLN A 1 121 ? -1.341 -18.5 0.755 1 98 121 GLN A N 1
ATOM 946 C CA . GLN A 1 121 ? -0.456 -17.547 1.417 1 98 121 GLN A CA 1
ATOM 947 C C . GLN A 1 121 ? -0.734 -16.109 0.948 1 98 121 GLN A C 1
ATOM 949 O O . GLN A 1 121 ? -0.756 -15.18 1.755 1 98 121 GLN A O 1
ATOM 954 N N . LEU A 1 122 ? -0.903 -15.961 -0.359 1 98.31 122 LEU A N 1
ATOM 955 C CA . LEU A 1 122 ? -1.241 -14.656 -0.925 1 98.31 122 LEU A CA 1
ATOM 956 C C . LEU A 1 122 ? -2.549 -14.133 -0.34 1 98.31 122 LEU A C 1
ATOM 958 O O . LEU A 1 122 ? -2.611 -12.992 0.129 1 98.31 122 LEU A O 1
ATOM 962 N N . GLU A 1 123 ? -3.504 -14.969 -0.325 1 97.56 123 GLU A N 1
ATOM 963 C CA . GLU A 1 123 ? -4.809 -14.586 0.206 1 97.56 123 GLU A CA 1
ATOM 964 C C . GLU A 1 123 ? -4.711 -14.195 1.678 1 97.56 123 GLU A C 1
ATOM 966 O O . GLU A 1 123 ? -5.297 -13.195 2.1 1 97.56 123 GLU A O 1
ATOM 971 N N . GLN A 1 124 ? -3.986 -14.945 2.369 1 98 124 GLN A N 1
ATOM 972 C CA . GLN A 1 124 ? -3.814 -14.672 3.791 1 98 124 GLN A CA 1
ATOM 973 C C . GLN A 1 124 ? -3.121 -13.328 4.012 1 98 124 GLN A C 1
ATOM 975 O O . GLN A 1 124 ? -3.48 -12.586 4.922 1 98 124 GLN A O 1
ATOM 980 N N . THR A 1 125 ? -2.162 -13.078 3.215 1 98.5 125 THR A N 1
ATOM 981 C CA . THR A 1 125 ? -1.452 -11.805 3.314 1 98.5 125 THR A CA 1
ATOM 982 C C . THR A 1 125 ? -2.398 -10.641 3.059 1 98.5 125 THR A C 1
ATOM 984 O O . THR A 1 125 ? -2.42 -9.672 3.822 1 98.5 125 THR A O 1
ATOM 987 N N . LEU A 1 126 ? -3.18 -10.758 2.064 1 98.38 126 LEU A N 1
ATOM 988 C CA . LEU A 1 126 ? -4.125 -9.703 1.734 1 98.38 126 LEU A CA 1
ATOM 989 C C . LEU A 1 126 ? -5.215 -9.594 2.797 1 98.38 126 LEU A C 1
ATOM 991 O O . LEU A 1 126 ? -5.668 -8.492 3.125 1 98.38 126 LEU A O 1
ATOM 995 N N . GLU A 1 127 ? -5.566 -10.734 3.352 1 97.88 127 GLU A N 1
ATOM 996 C CA . GLU A 1 127 ? -6.551 -10.742 4.43 1 97.88 127 GLU A CA 1
ATOM 997 C C . GLU A 1 127 ? -6.008 -10.047 5.676 1 97.88 127 GLU A C 1
ATOM 999 O O . GLU A 1 127 ? -6.742 -9.336 6.363 1 97.88 127 GLU A O 1
ATOM 1004 N N . SER A 1 128 ? -4.766 -10.273 5.914 1 96.88 128 SER A N 1
ATOM 1005 C CA . SER A 1 128 ? -4.137 -9.648 7.078 1 96.88 128 SER A CA 1
ATOM 1006 C C . SER A 1 128 ? -4.09 -8.133 6.934 1 96.88 128 SER A C 1
ATOM 1008 O O . SER A 1 128 ? -4.035 -7.41 7.934 1 96.88 128 SER A O 1
ATOM 1010 N N . GLU A 1 129 ? -4.137 -7.711 5.668 1 96.38 129 GLU A N 1
ATOM 1011 C CA . GLU A 1 129 ? -4.176 -6.277 5.398 1 96.38 129 GLU A CA 1
ATOM 1012 C C . GLU A 1 129 ? -5.598 -5.734 5.516 1 96.38 129 GLU A C 1
ATOM 1014 O O . GLU A 1 129 ? -5.805 -4.516 5.52 1 96.38 129 GLU A O 1
ATOM 1019 N N . GLY A 1 130 ? -6.59 -6.613 5.613 1 97 130 GLY A N 1
ATOM 1020 C CA . GLY A 1 130 ? -7.969 -6.191 5.809 1 97 130 GLY A CA 1
ATOM 1021 C C . GLY A 1 130 ? -8.859 -6.473 4.613 1 97 130 GLY A C 1
ATOM 1022 O O . GLY A 1 130 ? -10.008 -6.031 4.57 1 97 130 GLY A O 1
ATOM 1023 N N . LEU A 1 131 ? -8.328 -7.16 3.635 1 98.12 131 LEU A N 1
ATOM 1024 C CA . LEU A 1 131 ? -9.125 -7.496 2.459 1 98.12 131 LEU A CA 1
ATOM 1025 C C . LEU A 1 131 ? -10.023 -8.695 2.736 1 98.12 131 LEU A C 1
ATOM 1027 O O . LEU A 1 131 ? -9.555 -9.727 3.23 1 98.12 131 LEU A O 1
ATOM 1031 N N . LYS A 1 132 ? -11.289 -8.539 2.377 1 97.44 132 LYS A N 1
ATOM 1032 C CA . LYS A 1 132 ? -12.234 -9.633 2.57 1 97.44 132 LYS A CA 1
ATOM 1033 C C . LYS A 1 132 ? -13.164 -9.773 1.367 1 97.44 132 LYS A C 1
ATOM 1035 O O . LYS A 1 132 ? -13.688 -8.781 0.86 1 97.44 132 LYS A O 1
ATOM 1040 N N . ALA A 1 133 ? -13.289 -11.031 0.962 1 96.56 133 ALA A N 1
ATOM 1041 C CA . ALA A 1 133 ? -14.234 -11.305 -0.112 1 96.56 133 ALA A CA 1
ATOM 1042 C C . ALA A 1 133 ? -15.672 -11.219 0.394 1 96.56 133 ALA A C 1
ATOM 1044 O O . ALA A 1 133 ? -15.977 -11.648 1.508 1 96.56 133 ALA A O 1
ATOM 1045 N N . MET A 1 134 ? -16.578 -10.75 -0.44 1 95.69 134 MET A N 1
ATOM 1046 C CA . MET A 1 134 ? -17.984 -10.609 -0.087 1 95.69 134 MET A CA 1
ATOM 1047 C C . MET A 1 134 ? -18.719 -11.938 -0.244 1 95.69 134 MET A C 1
ATOM 1049 O O . MET A 1 134 ? -18.375 -12.742 -1.108 1 95.69 134 MET A O 1
ATOM 1053 N N . GLU A 1 135 ? -19.656 -12.141 0.609 1 93.81 135 GLU A N 1
ATOM 1054 C CA . GLU A 1 135 ? -20.641 -13.203 0.385 1 93.81 135 GLU A CA 1
ATOM 1055 C C . GLU A 1 135 ? -21.828 -12.688 -0.416 1 93.81 135 GLU A C 1
ATOM 1057 O O . GLU A 1 135 ? -22.547 -11.781 0.028 1 93.81 135 GLU A O 1
ATOM 1062 N N . THR A 1 136 ? -22.062 -13.336 -1.545 1 95.19 136 THR A N 1
ATOM 1063 C CA . THR A 1 136 ? -23.031 -12.688 -2.428 1 95.19 136 THR A CA 1
ATOM 1064 C C . THR A 1 136 ? -24.172 -13.641 -2.77 1 95.19 136 THR A C 1
ATOM 1066 O O . THR A 1 136 ? -25.344 -13.258 -2.707 1 95.19 136 THR A O 1
ATOM 1069 N N . ILE A 1 137 ? -23.844 -14.906 -3.127 1 94 137 ILE A N 1
ATOM 1070 C CA . ILE A 1 137 ? -24.859 -15.828 -3.637 1 94 137 ILE A CA 1
ATOM 1071 C C . ILE A 1 137 ? -25.938 -16.047 -2.578 1 94 137 ILE A C 1
ATOM 1073 O O . ILE A 1 137 ? -25.625 -16.297 -1.412 1 94 137 ILE A O 1
ATOM 1077 N N . GLY A 1 138 ? -27.156 -15.914 -2.965 1 93.56 138 GLY A N 1
ATOM 1078 C CA . GLY A 1 138 ? -28.266 -16.125 -2.062 1 93.56 138 GLY A CA 1
ATOM 1079 C C . GLY A 1 138 ? -28.672 -14.875 -1.31 1 93.56 138 GLY A C 1
ATOM 1080 O O . GLY A 1 138 ? -29.703 -14.859 -0.633 1 93.56 138 GLY A O 1
ATOM 1081 N N . GLN A 1 139 ? -28 -13.852 -1.395 1 95.44 139 GLN A N 1
ATOM 1082 C CA . GLN A 1 139 ? -28.281 -12.594 -0.72 1 95.44 139 GLN A CA 1
ATOM 1083 C C . GLN A 1 139 ? -29.094 -11.664 -1.616 1 95.44 139 GLN A C 1
ATOM 1085 O O . GLN A 1 139 ? -29.031 -11.758 -2.844 1 95.44 139 GLN A O 1
ATOM 1090 N N . PRO A 1 140 ? -29.859 -10.727 -0.9 1 95.94 140 PRO A N 1
ATOM 1091 C CA . PRO A 1 140 ? -30.531 -9.703 -1.704 1 95.94 140 PRO A CA 1
ATOM 1092 C C . PRO A 1 140 ? -29.547 -8.742 -2.375 1 95.94 140 PRO A C 1
ATOM 1094 O O . PRO A 1 140 ? -28.516 -8.406 -1.793 1 95.94 140 PRO A O 1
ATOM 1097 N N . PHE A 1 141 ? -29.953 -8.359 -3.584 1 96.88 141 PHE A N 1
ATOM 1098 C CA . PHE A 1 141 ? -29.141 -7.402 -4.316 1 96.88 141 PHE A CA 1
ATOM 1099 C C . PHE A 1 141 ? -29.016 -6.094 -3.551 1 96.88 141 PHE A C 1
ATOM 1101 O O . PHE A 1 141 ? -30 -5.57 -3.041 1 96.88 141 PHE A O 1
ATOM 1108 N N . ASN A 1 142 ? -27.844 -5.656 -3.377 1 97.12 142 ASN A N 1
ATOM 1109 C CA . ASN A 1 142 ? -27.516 -4.375 -2.76 1 97.12 142 ASN A CA 1
ATOM 1110 C C . ASN A 1 142 ? -26.562 -3.557 -3.633 1 97.12 142 ASN A C 1
ATOM 1112 O O . ASN A 1 142 ? -25.406 -3.924 -3.809 1 97.12 142 ASN A O 1
ATOM 1116 N N . PRO A 1 143 ? -27 -2.455 -4.145 1 96.06 143 PRO A N 1
ATOM 1117 C CA . PRO A 1 143 ? -26.203 -1.682 -5.102 1 96.06 143 PRO A CA 1
ATOM 1118 C C . PRO A 1 143 ? -24.906 -1.144 -4.488 1 96.06 143 PRO A C 1
ATOM 1120 O O . PRO A 1 143 ? -24 -0.757 -5.219 1 96.06 143 PRO A O 1
ATOM 1123 N N . ASP A 1 144 ? -24.828 -1.143 -3.219 1 95.69 144 ASP A N 1
ATOM 1124 C CA . ASP A 1 144 ? -23.609 -0.667 -2.568 1 95.69 144 ASP A CA 1
ATOM 1125 C C . ASP A 1 144 ? -22.516 -1.728 -2.615 1 95.69 144 ASP A C 1
ATOM 1127 O O . ASP A 1 144 ? -21.328 -1.409 -2.484 1 95.69 144 ASP A O 1
ATOM 1131 N N . PHE A 1 145 ? -22.906 -2.93 -2.812 1 97.44 145 PHE A N 1
ATOM 1132 C CA . PHE A 1 145 ? -21.953 -4.027 -2.719 1 97.44 145 PHE A CA 1
ATOM 1133 C C . PHE A 1 145 ? -21.938 -4.84 -4.012 1 97.44 145 PHE A C 1
ATOM 1135 O O . PHE A 1 145 ? -21.016 -5.617 -4.246 1 97.44 145 PHE A O 1
ATOM 1142 N N . HIS A 1 146 ? -22.984 -4.613 -4.789 1 98 146 HIS A N 1
ATOM 1143 C CA . HIS A 1 146 ? -23.141 -5.461 -5.965 1 98 146 HIS A CA 1
ATOM 1144 C C . HIS A 1 146 ? -23.312 -4.629 -7.23 1 98 146 HIS A C 1
ATOM 1146 O O . HIS A 1 146 ? -23.812 -3.498 -7.172 1 98 146 HIS A O 1
ATOM 1152 N N . GLN A 1 147 ? -22.875 -5.148 -8.312 1 97.62 147 GLN A N 1
ATOM 1153 C CA . GLN A 1 147 ? -23.141 -4.652 -9.656 1 97.62 147 GLN A CA 1
ATOM 1154 C C . GLN A 1 147 ? -23.859 -5.707 -10.5 1 97.62 147 GLN A C 1
ATOM 1156 O O . GLN A 1 147 ? -23.281 -6.746 -10.828 1 97.62 147 GLN A O 1
ATOM 1161 N N . ALA A 1 148 ? -25.016 -5.41 -10.867 1 96.38 148 ALA A N 1
ATOM 1162 C CA . ALA A 1 148 ? -25.797 -6.367 -11.648 1 96.38 148 ALA A CA 1
ATOM 1163 C C . ALA A 1 148 ? -25.406 -6.328 -13.117 1 96.38 148 ALA A C 1
ATOM 1165 O O . ALA A 1 148 ? -25.406 -5.262 -13.742 1 96.38 148 ALA A O 1
ATOM 1166 N N . ILE A 1 149 ? -25.125 -7.492 -13.664 1 96.25 149 ILE A N 1
ATOM 1167 C CA . ILE A 1 149 ? -24.703 -7.516 -15.062 1 96.25 149 ILE A CA 1
ATOM 1168 C C . ILE A 1 149 ? -25.797 -8.156 -15.914 1 96.25 149 ILE A C 1
ATOM 1170 O O . ILE A 1 149 ? -25.844 -7.957 -17.125 1 96.25 149 ILE A O 1
ATOM 1174 N N . MET A 1 150 ? -26.641 -9.078 -15.242 1 94.06 150 MET A N 1
ATOM 1175 C CA . MET A 1 150 ? -27.688 -9.797 -15.969 1 94.06 150 MET A CA 1
ATOM 1176 C C . MET A 1 150 ? -28.812 -10.211 -15.039 1 94.06 150 MET A C 1
ATOM 1178 O O . MET A 1 150 ? -28.594 -10.492 -13.867 1 94.06 150 MET A O 1
ATOM 1182 N N . GLN A 1 151 ? -30 -10.188 -15.641 1 93.62 151 GLN A N 1
ATOM 1183 C CA . GLN A 1 151 ? -31.156 -10.742 -14.922 1 93.62 151 GLN A CA 1
ATOM 1184 C C . GLN A 1 151 ? -31.469 -12.148 -15.422 1 93.62 151 GLN A C 1
ATOM 1186 O O . GLN A 1 151 ? -31.469 -12.406 -16.625 1 93.62 151 GLN A O 1
ATOM 1191 N N . VAL A 1 152 ? -31.594 -13.047 -14.438 1 92.75 152 VAL A N 1
ATOM 1192 C CA . VAL A 1 152 ? -31.875 -14.422 -14.828 1 92.75 152 VAL A CA 1
ATOM 1193 C C . VAL A 1 152 ? -33.188 -14.875 -14.203 1 92.75 152 VAL A C 1
ATOM 1195 O O . VAL A 1 152 ? -33.531 -14.492 -13.078 1 92.75 152 VAL A O 1
ATOM 1198 N N . GLU A 1 153 ? -33.969 -15.594 -15.078 1 87.75 153 GLU A N 1
ATOM 1199 C CA . GLU A 1 153 ? -35.188 -16.172 -14.539 1 87.75 153 GLU A CA 1
ATOM 1200 C C . GLU A 1 153 ? -34.906 -17.281 -13.531 1 87.75 153 GLU A C 1
ATOM 1202 O O . GLU A 1 153 ? -34 -18.094 -13.75 1 87.75 153 GLU A O 1
ATOM 1207 N N . SER A 1 154 ? -35.406 -17.031 -12.312 1 81 154 SER A N 1
ATOM 1208 C CA . SER A 1 154 ? -35.188 -18.078 -11.312 1 81 154 SER A CA 1
ATOM 1209 C C . SER A 1 154 ? -36.469 -18.438 -10.602 1 81 154 SER A C 1
ATOM 1211 O O . SER A 1 154 ? -37.219 -17.547 -10.18 1 81 154 SER A O 1
ATOM 1213 N N . ASP A 1 155 ? -36.812 -19.781 -10.602 1 79.25 155 ASP A N 1
ATOM 1214 C CA . ASP A 1 155 ? -37.969 -20.25 -9.859 1 79.25 155 ASP A CA 1
ATOM 1215 C C . ASP A 1 155 ? -37.625 -20.516 -8.398 1 79.25 155 ASP A C 1
ATOM 1217 O O . ASP A 1 155 ? -38.5 -20.672 -7.562 1 79.25 155 ASP A O 1
ATOM 1221 N N . GLU A 1 156 ? -36.312 -20.5 -8.164 1 81.06 156 GLU A N 1
ATOM 1222 C CA . GLU A 1 156 ? -35.875 -20.891 -6.836 1 81.06 156 GLU A CA 1
ATOM 1223 C C . GLU A 1 156 ? -35.688 -19.672 -5.934 1 81.06 156 GLU A C 1
ATOM 1225 O O . GLU A 1 156 ? -35.719 -19.797 -4.707 1 81.06 156 GLU A O 1
ATOM 1230 N N . HIS A 1 157 ? -35.562 -18.609 -6.57 1 77.31 157 HIS A N 1
ATOM 1231 C CA . HIS A 1 157 ? -35.219 -17.438 -5.773 1 77.31 157 HIS A CA 1
ATOM 1232 C C . HIS A 1 157 ? -36.25 -16.328 -6.004 1 77.31 157 HIS A C 1
ATOM 1234 O O . HIS A 1 157 ? -36.812 -16.203 -7.09 1 77.31 157 HIS A O 1
ATOM 1240 N N . GLU A 1 158 ? -36.438 -15.688 -4.867 1 83.44 158 GLU A N 1
ATOM 1241 C CA . GLU A 1 158 ? -37.281 -14.484 -4.988 1 83.44 158 GLU A CA 1
ATOM 1242 C C . GLU A 1 158 ? -36.625 -13.461 -5.91 1 83.44 158 GLU A C 1
ATOM 1244 O O . GLU A 1 158 ? -35.438 -13.547 -6.199 1 83.44 158 GLU A O 1
ATOM 1249 N N . GLU A 1 159 ? -37.375 -12.586 -6.367 1 88.62 159 GLU A N 1
ATOM 1250 C CA . GLU A 1 159 ? -36.875 -11.523 -7.227 1 88.62 159 GLU A CA 1
ATOM 1251 C C . GLU A 1 159 ? -35.875 -10.648 -6.492 1 88.62 159 GLU A C 1
ATOM 1253 O O . GLU A 1 159 ? -36.062 -10.328 -5.316 1 88.62 159 GLU A O 1
ATOM 1258 N N . GLY A 1 160 ? -34.781 -10.406 -7.129 1 92.81 160 GLY A N 1
ATOM 1259 C CA . GLY A 1 160 ? -33.781 -9.484 -6.594 1 92.81 160 GLY A CA 1
ATOM 1260 C C . GLY A 1 160 ? -32.719 -10.164 -5.766 1 92.81 160 GLY A C 1
ATOM 1261 O O . GLY A 1 160 ? -32.094 -9.531 -4.922 1 92.81 160 GLY A O 1
ATOM 1262 N N . VAL A 1 161 ? -32.594 -11.477 -5.918 1 95.06 161 VAL A N 1
ATOM 1263 C CA . VAL A 1 161 ? -31.609 -12.234 -5.172 1 95.06 161 VAL A CA 1
ATOM 1264 C C . VAL A 1 161 ? -30.438 -12.586 -6.086 1 95.06 161 VAL A C 1
ATOM 1266 O O . VAL A 1 161 ? -30.625 -12.891 -7.262 1 95.06 161 VAL A O 1
ATOM 1269 N N . VAL A 1 162 ? -29.281 -12.555 -5.508 1 96.62 162 VAL A N 1
ATOM 1270 C CA . VAL A 1 162 ? -28.094 -12.898 -6.273 1 96.62 162 VAL A CA 1
ATOM 1271 C C . VAL A 1 162 ? -28.062 -14.406 -6.527 1 96.62 162 VAL A C 1
ATOM 1273 O O . VAL A 1 162 ? -28.047 -15.195 -5.582 1 96.62 162 VAL A O 1
ATOM 1276 N N . VAL A 1 163 ? -28.016 -14.805 -7.824 1 95 163 VAL A N 1
ATOM 1277 C CA . VAL A 1 163 ? -28.094 -16.219 -8.164 1 95 163 VAL A CA 1
ATOM 1278 C C . VAL A 1 163 ? -26.703 -16.734 -8.57 1 95 163 VAL A C 1
ATOM 1280 O O . VAL A 1 163 ? -26.406 -17.922 -8.43 1 95 163 VAL A O 1
ATOM 1283 N N . GLU A 1 164 ? -25.906 -15.828 -9.117 1 95.12 164 GLU A N 1
ATOM 1284 C CA . GLU A 1 164 ? -24.562 -16.172 -9.562 1 95.12 164 GLU A CA 1
ATOM 1285 C C . GLU A 1 164 ? -23.609 -15.008 -9.398 1 95.12 164 GLU A C 1
ATOM 1287 O O . GLU A 1 164 ? -23.969 -13.852 -9.633 1 95.12 164 GLU A O 1
ATOM 1292 N N . GLU A 1 165 ? -22.422 -15.383 -9.008 1 96.19 165 GLU A N 1
ATOM 1293 C CA . GLU A 1 165 ? -21.344 -14.406 -8.922 1 96.19 165 GLU A CA 1
ATOM 1294 C C . GLU A 1 165 ? -20.359 -14.562 -10.078 1 96.19 165 GLU A C 1
ATOM 1296 O O . GLU A 1 165 ? -19.688 -15.586 -10.203 1 96.19 165 GLU A O 1
ATOM 1301 N N . VAL A 1 166 ? -20.266 -13.547 -10.922 1 94.81 166 VAL A N 1
ATOM 1302 C CA . VAL A 1 166 ? -19.406 -13.609 -12.094 1 94.81 166 VAL A CA 1
ATOM 1303 C C . VAL A 1 166 ? -18 -13.141 -11.727 1 94.81 166 VAL A C 1
ATOM 1305 O O . VAL A 1 166 ? -17 -13.656 -12.258 1 94.81 166 VAL A O 1
ATOM 1308 N N . GLN A 1 167 ? -17.969 -12.133 -10.812 1 95.69 167 GLN A N 1
ATOM 1309 C CA . GLN A 1 167 ? -16.719 -11.609 -10.281 1 95.69 167 GLN A CA 1
ATOM 1310 C C . GLN A 1 167 ? -16.844 -11.273 -8.797 1 95.69 167 GLN A C 1
ATOM 1312 O O . GLN A 1 167 ? -17.781 -10.586 -8.383 1 95.69 167 GLN A O 1
ATOM 1317 N N . LYS A 1 168 ? -15.875 -11.758 -8.078 1 96.56 168 LYS A N 1
ATOM 1318 C CA . LYS A 1 168 ? -15.898 -11.547 -6.637 1 96.56 168 LYS A CA 1
ATOM 1319 C C . LYS A 1 168 ? -15.758 -10.07 -6.297 1 96.56 168 LYS A C 1
ATOM 13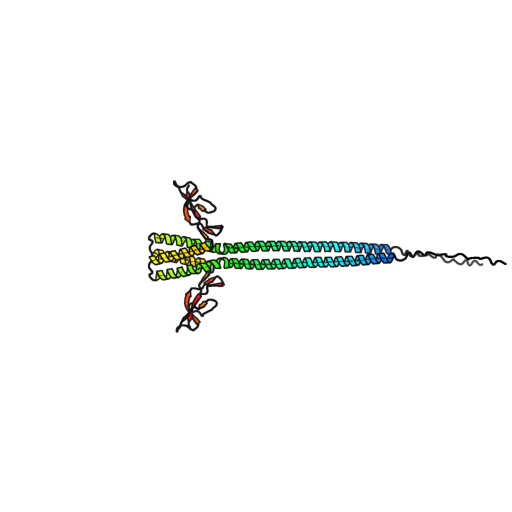21 O O . LYS A 1 168 ? -14.992 -9.352 -6.938 1 96.56 168 LYS A O 1
ATOM 1326 N N . GLY A 1 169 ? -16.531 -9.625 -5.277 1 97.88 169 GLY A N 1
ATOM 1327 C CA . GLY A 1 169 ? -16.359 -8.32 -4.664 1 97.88 169 GLY A CA 1
ATOM 1328 C C . GLY A 1 169 ? -15.516 -8.359 -3.4 1 97.88 169 GLY A C 1
ATOM 1329 O O . GLY A 1 169 ? -15.406 -9.414 -2.764 1 97.88 169 GLY A O 1
ATOM 1330 N N . TYR A 1 170 ? -14.945 -7.18 -3.125 1 98.5 170 TYR A N 1
ATOM 1331 C CA . TYR A 1 170 ? -14.047 -7.137 -1.979 1 98.5 170 TYR A CA 1
ATOM 1332 C C . TYR A 1 170 ? -14.281 -5.887 -1.144 1 98.5 170 TYR A C 1
ATOM 1334 O O . TYR A 1 170 ? -14.586 -4.82 -1.684 1 98.5 170 TYR A O 1
ATOM 1342 N N . VAL A 1 171 ? -14.117 -6.125 0.112 1 97.69 171 VAL A N 1
ATOM 1343 C CA . VAL A 1 171 ? -14.109 -5.023 1.07 1 97.69 171 VAL A CA 1
ATOM 1344 C C . VAL A 1 171 ? -12.734 -4.914 1.72 1 97.69 171 VAL A C 1
ATOM 1346 O O . VAL A 1 171 ? -12.125 -5.926 2.064 1 97.69 171 VAL A O 1
ATOM 1349 N N . LEU A 1 172 ? -12.281 -3.697 1.814 1 97.56 172 LEU A N 1
ATOM 1350 C CA . LEU A 1 172 ? -11.047 -3.426 2.541 1 97.56 172 LEU A CA 1
ATOM 1351 C C . LEU A 1 172 ? -11.328 -2.658 3.828 1 97.56 172 LEU A C 1
ATOM 1353 O O . LEU A 1 172 ? -11.625 -1.462 3.789 1 97.56 172 LEU A O 1
ATOM 1357 N N . LYS A 1 173 ? -11.211 -3.42 4.938 1 95.31 173 LYS A N 1
ATOM 1358 C CA . LYS A 1 173 ? -11.57 -2.85 6.234 1 95.31 173 LYS A CA 1
ATOM 1359 C C . LYS A 1 173 ? -13.023 -2.373 6.242 1 95.31 173 LYS A C 1
ATOM 1361 O O . LYS A 1 173 ? -13.945 -3.186 6.238 1 95.31 173 LYS A O 1
ATOM 1366 N N . ASP A 1 174 ? -13.25 -1.1 5.984 1 93.5 174 ASP A N 1
ATOM 1367 C CA . ASP A 1 174 ? -14.633 -0.638 6.078 1 93.5 174 ASP A CA 1
ATOM 1368 C C . ASP A 1 174 ? -15.094 -0.024 4.758 1 93.5 174 ASP A C 1
ATOM 1370 O O . ASP A 1 174 ? -16.125 0.646 4.711 1 93.5 174 ASP A O 1
ATOM 1374 N N . ARG A 1 175 ? -14.398 -0.397 3.658 1 94.38 175 ARG A N 1
ATOM 1375 C CA . ARG A 1 175 ? -14.742 0.188 2.367 1 94.38 175 ARG A CA 1
ATOM 1376 C C . ARG A 1 175 ? -14.828 -0.883 1.285 1 94.38 175 ARG A C 1
ATOM 1378 O O . ARG A 1 175 ? -14.055 -1.842 1.292 1 94.38 175 ARG A O 1
ATOM 1385 N N . VAL A 1 176 ? -15.844 -0.588 0.45 1 97.38 176 VAL A N 1
ATOM 1386 C CA . VAL A 1 176 ? -15.93 -1.465 -0.713 1 97.38 176 VAL A CA 1
ATOM 1387 C C . VAL A 1 176 ? -14.789 -1.155 -1.68 1 97.38 176 VAL A C 1
ATOM 1389 O O . VAL A 1 176 ? -14.656 -0.021 -2.146 1 97.38 176 VAL A O 1
ATOM 1392 N N . LEU A 1 177 ? -13.984 -2.025 -1.939 1 97.81 177 LEU A N 1
ATOM 1393 C CA . LEU A 1 177 ? -12.875 -1.864 -2.871 1 97.81 177 LEU A CA 1
ATOM 1394 C C . LEU A 1 177 ? -13.32 -2.139 -4.305 1 97.81 177 LEU A C 1
ATOM 1396 O O . LEU A 1 177 ? -12.906 -1.446 -5.234 1 97.81 177 LEU A O 1
ATOM 1400 N N . ARG A 1 178 ? -14.07 -3.117 -4.449 1 98 178 ARG A N 1
ATOM 1401 C CA . ARG A 1 178 ? -14.68 -3.512 -5.715 1 98 178 ARG A CA 1
ATOM 1402 C C . ARG A 1 178 ? -16.016 -4.215 -5.484 1 98 178 ARG A C 1
ATOM 1404 O O . ARG A 1 178 ? -16.078 -5.199 -4.746 1 98 178 ARG A O 1
ATOM 1411 N N . PRO A 1 179 ? -17.047 -3.715 -6.09 1 98 179 PRO A N 1
ATOM 1412 C CA . PRO A 1 179 ? -18.312 -4.441 -5.953 1 98 179 PRO A CA 1
ATOM 1413 C C . PRO A 1 179 ? -18.297 -5.797 -6.652 1 98 179 PRO A C 1
ATOM 1415 O O . PRO A 1 179 ? -17.516 -6.004 -7.586 1 98 179 PRO A O 1
ATOM 1418 N N . ALA A 1 180 ? -19.141 -6.727 -6.141 1 98.25 180 ALA A N 1
ATOM 1419 C CA . ALA A 1 180 ? -19.281 -8.016 -6.805 1 98.25 180 ALA A CA 1
ATOM 1420 C C . ALA A 1 180 ? -20.125 -7.895 -8.062 1 98.25 180 ALA A C 1
ATOM 1422 O O . ALA A 1 180 ? -21.156 -7.223 -8.062 1 98.25 180 ALA A O 1
ATOM 1423 N N . MET A 1 181 ? -19.594 -8.445 -9.125 1 97.94 181 MET A N 1
ATOM 1424 C CA . MET A 1 181 ? -20.438 -8.547 -10.32 1 97.94 181 MET A CA 1
ATOM 1425 C C . MET A 1 181 ? -21.328 -9.789 -10.25 1 97.94 181 MET A C 1
ATOM 1427 O O . MET A 1 181 ? -20.828 -10.906 -10.117 1 97.94 181 MET A O 1
ATOM 1431 N N . VAL A 1 182 ? -22.656 -9.516 -10.414 1 97.88 182 VAL A N 1
ATOM 1432 C CA . VAL A 1 182 ? -23.562 -10.617 -10.086 1 97.88 182 VAL A CA 1
ATOM 1433 C C . VAL A 1 182 ? -24.688 -10.688 -11.109 1 97.88 182 VAL A C 1
ATOM 1435 O O . VAL A 1 182 ? -24.938 -9.719 -11.828 1 97.88 182 VAL A O 1
ATOM 1438 N N . LYS A 1 183 ? -25.234 -11.891 -11.156 1 96.94 183 LYS A N 1
ATOM 1439 C CA . LYS A 1 183 ? -26.516 -12.086 -11.82 1 96.94 183 LYS A CA 1
ATOM 1440 C C . LYS A 1 183 ? -27.656 -12.156 -10.812 1 96.94 183 LYS A C 1
ATOM 1442 O O . LYS A 1 183 ? -27.516 -12.789 -9.758 1 96.94 183 LYS A O 1
ATOM 1447 N N . VAL A 1 184 ? -28.719 -11.492 -11.125 1 96.38 184 VAL A N 1
ATOM 1448 C CA . VAL A 1 184 ? -29.812 -11.367 -10.156 1 96.38 184 VAL A CA 1
ATOM 1449 C C . VAL A 1 184 ? -31.078 -12.023 -10.711 1 96.38 184 VAL A C 1
ATOM 1451 O O . VAL A 1 184 ? -31.312 -12.016 -11.922 1 96.38 184 VAL A O 1
ATOM 1454 N N . SER A 1 185 ? -31.812 -12.562 -9.75 1 94.12 185 SER A N 1
ATOM 1455 C CA . SER A 1 185 ? -33.094 -13.156 -10.148 1 94.12 185 SER A CA 1
ATOM 1456 C C . SER A 1 185 ? -34.094 -12.078 -10.508 1 94.12 185 SER A C 1
ATOM 1458 O O . SER A 1 185 ? -34.156 -11.023 -9.875 1 94.12 185 SER A O 1
ATOM 1460 N N . GLY A 1 186 ? -34.75 -12.383 -11.5 1 87.25 186 GLY A N 1
ATOM 1461 C CA . GLY A 1 186 ? -35.844 -11.508 -11.938 1 87.25 186 GLY A CA 1
ATOM 1462 C C . GLY A 1 186 ? -37.156 -12.227 -12.055 1 87.25 186 GLY A C 1
ATOM 1463 O O . GLY A 1 186 ? -37.219 -13.461 -12.062 1 87.25 186 GLY A O 1
ATOM 1464 N N . MET B 1 1 ? -5.246 145.125 17.516 1 29.78 1 MET B N 1
ATOM 1465 C CA . MET B 1 1 ? -5.344 144.5 18.797 1 29.78 1 MET B CA 1
ATOM 1466 C C . MET B 1 1 ? -5.434 143 18.578 1 29.78 1 MET B C 1
ATOM 1468 O O . MET B 1 1 ? -6.496 142.5 18.234 1 29.78 1 MET B O 1
ATOM 1472 N N . SER B 1 2 ? -4.195 142.375 18.094 1 27.98 2 SER B N 1
ATOM 1473 C CA . SER B 1 2 ? -3.744 141.125 17.422 1 27.98 2 SER B CA 1
ATOM 1474 C C . SER B 1 2 ? -3.865 139.875 18.312 1 27.98 2 SER B C 1
ATOM 1476 O O . SER B 1 2 ? -3.201 139.875 19.359 1 27.98 2 SER B O 1
ATOM 1478 N N . ALA B 1 3 ? -5.078 139.25 18.328 1 37.62 3 ALA B N 1
ATOM 1479 C CA . ALA B 1 3 ? -5.562 138.125 19.109 1 37.62 3 ALA B CA 1
ATOM 1480 C C . ALA B 1 3 ? -4.691 136.875 18.906 1 37.62 3 ALA B C 1
ATOM 1482 O O . ALA B 1 3 ? -4.695 136.25 17.828 1 37.62 3 ALA B O 1
ATOM 1483 N N . ASN B 1 4 ? -3.387 136.875 19.453 1 31.12 4 ASN B N 1
ATOM 1484 C CA . ASN B 1 4 ? -2.447 135.875 19.281 1 31.12 4 ASN B CA 1
ATOM 1485 C C . ASN B 1 4 ? -3.082 134.5 19.656 1 31.12 4 ASN B C 1
ATOM 1487 O O . ASN B 1 4 ? -4.012 134.375 20.469 1 31.12 4 ASN B O 1
ATOM 1491 N N . GLU B 1 5 ? -2.611 133.25 18.969 1 30.19 5 GLU B N 1
ATOM 1492 C CA . GLU B 1 5 ? -2.789 131.875 18.562 1 30.19 5 GLU B CA 1
ATOM 1493 C C . GLU B 1 5 ? -2.512 131 19.734 1 30.19 5 GLU B C 1
ATOM 1495 O O . GLU B 1 5 ? -1.362 130.75 20.141 1 30.19 5 GLU B O 1
ATOM 1500 N N . GLN B 1 6 ? -3.053 131 20.875 1 31.48 6 GLN B N 1
ATOM 1501 C CA . GLN B 1 6 ? -2.52 130.125 21.953 1 31.48 6 GLN B CA 1
ATOM 1502 C C . GLN B 1 6 ? -2.721 128.625 21.672 1 31.48 6 GLN B C 1
ATOM 1504 O O . GLN B 1 6 ? -3.854 128.125 21.656 1 31.48 6 GLN B O 1
ATOM 1509 N N . PRO B 1 7 ? -2.115 127.938 20.609 1 32.19 7 PRO B N 1
ATOM 1510 C CA . PRO B 1 7 ? -2.602 126.562 20.297 1 32.19 7 PRO B CA 1
ATOM 1511 C C . PRO B 1 7 ? -2.293 125.562 21.406 1 32.19 7 PRO B C 1
ATOM 1513 O O . PRO B 1 7 ? -1.169 125.5 21.922 1 32.19 7 PRO B O 1
ATOM 1516 N N . LEU B 1 8 ? -3.146 125.25 22.344 1 32.16 8 LEU B N 1
ATOM 1517 C CA . LEU B 1 8 ? -3.041 124.25 23.438 1 32.16 8 LEU B CA 1
ATOM 1518 C C . LEU B 1 8 ? -2.682 122.875 22.891 1 32.16 8 LEU B C 1
ATOM 1520 O O . LEU B 1 8 ? -3.309 122.375 21.938 1 32.16 8 LEU B O 1
ATOM 1524 N N . THR B 1 9 ? -1.385 122.438 23.047 1 27.05 9 THR B N 1
ATOM 1525 C CA . THR B 1 9 ? -0.682 121.188 22.703 1 27.05 9 THR B CA 1
ATOM 1526 C C . THR B 1 9 ? -1.46 120 23.172 1 27.05 9 THR B C 1
ATOM 1528 O O . THR B 1 9 ? -2.232 120.062 24.141 1 27.05 9 THR B O 1
ATOM 1531 N N . GLU B 1 10 ? -1.333 118.688 22.375 1 26.22 10 GLU B N 1
ATOM 1532 C CA . GLU B 1 10 ? -1.915 117.438 22.031 1 26.22 10 GLU B CA 1
ATOM 1533 C C . GLU B 1 10 ? -1.867 116.438 23.219 1 26.22 10 GLU B C 1
ATOM 1535 O O . GLU B 1 10 ? -1.235 116.75 24.234 1 26.22 10 GLU B O 1
ATOM 1540 N N . GLU B 1 11 ? -1.36 115.062 23 1 28.12 11 GLU B N 1
ATOM 1541 C CA . GLU B 1 11 ? -1.782 113.688 22.875 1 28.12 11 GLU B CA 1
ATOM 1542 C C . GLU B 1 11 ? -1.255 112.812 24.047 1 28.12 11 GLU B C 1
ATOM 1544 O O . GLU B 1 11 ? -0.051 112.562 24.141 1 28.12 11 GLU B O 1
ATOM 1549 N N . GLN B 1 12 ? -1.535 112.938 25.328 1 29.8 12 GLN B N 1
ATOM 1550 C CA . GLN B 1 12 ? -0.984 112 26.328 1 29.8 12 GLN B CA 1
ATOM 1551 C C . GLN B 1 12 ? -1.485 110.562 26.109 1 29.8 12 GLN B C 1
ATOM 1553 O O . GLN B 1 12 ? -2.68 110.312 26.25 1 29.8 12 GLN B O 1
ATOM 1558 N N . VAL B 1 13 ? -1.04 109.75 25.094 1 31.94 13 VAL B N 1
ATOM 1559 C CA . VAL B 1 13 ? -1.443 108.375 24.859 1 31.94 13 VAL B CA 1
ATOM 1560 C C . VAL B 1 13 ? -0.921 107.5 25.984 1 31.94 13 VAL B C 1
ATOM 1562 O O . VAL B 1 13 ? 0.285 107.438 26.234 1 31.94 13 VAL B O 1
ATOM 1565 N N . GLN B 1 14 ? -1.603 107.25 27.141 1 29.34 14 GLN B N 1
ATOM 1566 C CA . GLN B 1 14 ? -1.282 106.312 28.188 1 29.34 14 GLN B CA 1
ATOM 1567 C C . GLN B 1 14 ? -1.352 104.875 27.672 1 29.34 14 GLN B C 1
ATOM 1569 O O . GLN B 1 14 ? -2.389 104.438 27.172 1 29.34 14 GLN B O 1
ATOM 1574 N N . ASN B 1 15 ? -0.283 104.188 27.172 1 31.27 15 ASN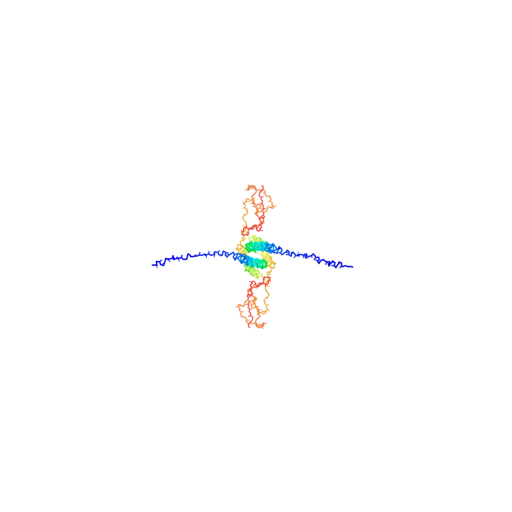 B N 1
ATOM 1575 C CA . ASN B 1 15 ? -0.059 102.812 26.734 1 31.27 15 ASN B CA 1
ATOM 1576 C C . ASN B 1 15 ? -0.284 101.875 27.875 1 31.27 15 ASN B C 1
ATOM 1578 O O . ASN B 1 15 ? 0.499 101.812 28.828 1 31.27 15 ASN B O 1
ATOM 1582 N N . GLU B 1 16 ? -1.497 101.562 28.375 1 32.53 16 GLU B N 1
ATOM 1583 C CA . GLU B 1 16 ? -1.752 100.5 29.344 1 32.53 16 GLU B CA 1
ATOM 1584 C C . GLU B 1 16 ? -1.435 99.125 28.734 1 32.53 16 GLU B C 1
ATOM 1586 O O . GLU B 1 16 ? -1.996 98.75 27.703 1 32.53 16 GLU B O 1
ATOM 1591 N N . GLU B 1 17 ? -0.221 98.562 28.828 1 35.88 17 GLU B N 1
ATOM 1592 C CA . GLU B 1 17 ? 0.274 97.25 28.469 1 35.88 17 GLU B CA 1
ATOM 1593 C C . GLU B 1 17 ? -0.534 96.125 29.156 1 35.88 17 GLU B C 1
ATOM 1595 O O . GLU B 1 17 ? -0.652 96.125 30.391 1 35.88 17 GLU B O 1
ATOM 1600 N N . THR B 1 18 ? -1.566 95.5 28.484 1 37.22 18 THR B N 1
ATOM 1601 C CA . THR B 1 18 ? -2.449 94.375 28.797 1 37.22 18 THR B CA 1
ATOM 1602 C C . THR B 1 18 ? -1.643 93.125 29.109 1 37.22 18 THR B C 1
ATOM 1604 O O . THR B 1 18 ? -0.916 92.625 28.25 1 37.22 18 THR B O 1
ATOM 1607 N N . THR B 1 19 ? -1.046 92.938 30.266 1 43.62 19 THR B N 1
ATOM 1608 C CA . THR B 1 19 ? -0.42 91.688 30.75 1 43.62 19 THR B CA 1
ATOM 1609 C C . THR B 1 19 ? -1.436 90.562 30.812 1 43.62 19 THR B C 1
ATOM 1611 O O . THR B 1 19 ? -1.196 89.562 31.469 1 43.62 19 THR B O 1
ATOM 1614 N N . VAL B 1 20 ? -2.529 90.5 29.984 1 43.94 20 VAL B N 1
ATOM 1615 C CA . VAL B 1 20 ? -3.594 89.562 30.266 1 43.94 20 VAL B CA 1
ATOM 1616 C C . VAL B 1 20 ? -3.041 88.125 30.203 1 43.94 20 VAL B C 1
ATOM 1618 O O . VAL B 1 20 ? -3.197 87.312 31.156 1 43.94 20 VAL B O 1
ATOM 1621 N N . ASP B 1 21 ? -3.184 87.25 29.047 1 43.31 21 ASP B N 1
ATOM 1622 C CA . ASP B 1 21 ? -3.883 86 28.781 1 43.31 21 ASP B CA 1
ATOM 1623 C C . ASP B 1 21 ? -2.914 84.812 28.797 1 43.31 21 ASP B C 1
ATOM 1625 O O . ASP B 1 21 ? -3.117 83.875 28.078 1 43.31 21 ASP B O 1
ATOM 1629 N N . ALA B 1 22 ? -1.732 84.938 29.406 1 54.06 22 ALA B N 1
ATOM 1630 C CA . ALA B 1 22 ? -0.801 83.812 29.312 1 54.06 22 ALA B CA 1
ATOM 1631 C C . ALA B 1 22 ? -1.312 82.625 30.078 1 54.06 22 ALA B C 1
ATOM 1633 O O . ALA B 1 22 ? -0.949 81.5 29.781 1 54.06 22 ALA B O 1
ATOM 1634 N N . SER B 1 23 ? -2.166 82.812 31.094 1 54.84 23 SER B N 1
ATOM 1635 C CA . SER B 1 23 ? -2.588 81.688 31.906 1 54.84 23 SER B CA 1
ATOM 1636 C C . SER B 1 23 ? -3.564 80.75 31.156 1 54.84 23 SER B C 1
ATOM 1638 O O . SER B 1 23 ? -3.643 79.562 31.422 1 54.84 23 SER B O 1
ATOM 1640 N N . GLU B 1 24 ? -4.34 81.312 30.297 1 54.56 24 GLU B N 1
ATOM 1641 C CA . GLU B 1 24 ? -5.332 80.5 29.562 1 54.56 24 GLU B CA 1
ATOM 1642 C C . GLU B 1 24 ? -4.68 79.688 28.453 1 54.56 24 GLU B C 1
ATOM 1644 O O . GLU B 1 24 ? -5.172 78.625 28.109 1 54.56 24 GLU B O 1
ATOM 1649 N N . ALA B 1 25 ? -3.492 80.125 27.938 1 58.31 25 ALA B N 1
ATOM 1650 C CA . ALA B 1 25 ? -2.803 79.438 26.875 1 58.31 25 ALA B CA 1
ATOM 1651 C C . ALA B 1 25 ? -2.125 78.188 27.438 1 58.31 25 ALA B C 1
ATOM 1653 O O . ALA B 1 25 ? -2.105 77.125 26.781 1 58.31 25 ALA B O 1
ATOM 1654 N N . ALA B 1 26 ? -1.628 78.25 28.703 1 57.16 26 ALA B N 1
ATOM 1655 C CA . ALA B 1 26 ? -0.969 77.125 29.297 1 57.16 26 ALA B CA 1
ATOM 1656 C C . ALA B 1 26 ? -1.979 76 29.641 1 57.16 26 ALA B C 1
ATOM 1658 O O . ALA B 1 26 ? -1.672 74.812 29.547 1 57.16 26 ALA B O 1
ATOM 1659 N N . GLN B 1 27 ? -3.199 76.375 30.016 1 54.81 27 GLN B N 1
ATOM 1660 C CA . GLN B 1 27 ? -4.238 75.438 30.312 1 54.81 27 GLN B CA 1
ATOM 1661 C C . GLN B 1 27 ? -4.754 74.75 29.031 1 54.81 27 GLN B C 1
ATOM 1663 O O . GLN B 1 27 ? -5.133 73.562 29.047 1 54.81 27 GLN B O 1
ATOM 1668 N N . ALA B 1 28 ? -4.801 75.562 27.938 1 61.06 28 ALA B N 1
ATOM 1669 C CA . ALA B 1 28 ? -5.262 75 26.672 1 61.06 28 ALA B CA 1
ATOM 1670 C C . ALA B 1 28 ? -4.25 74 26.094 1 61.06 28 ALA B C 1
ATOM 1672 O O . ALA B 1 28 ? -4.629 73 25.531 1 61.06 28 ALA B O 1
ATOM 1673 N N . GLU B 1 29 ? -2.967 74.312 26.297 1 55.75 29 GLU B N 1
ATOM 1674 C CA . GLU B 1 29 ? -1.936 73.375 25.812 1 55.75 29 GLU B CA 1
ATOM 1675 C C . GLU B 1 29 ? -1.908 72.125 26.641 1 55.75 29 GLU B C 1
ATOM 1677 O O . GLU B 1 29 ? -1.661 71 26.109 1 55.75 29 GLU B O 1
ATOM 1682 N N . ALA B 1 30 ? -2.152 72.25 27.938 1 60.22 30 ALA B N 1
ATOM 1683 C CA . ALA B 1 30 ? -2.193 71.062 28.828 1 60.22 30 ALA B CA 1
ATOM 1684 C C . ALA B 1 30 ? -3.418 70.25 28.531 1 60.22 30 ALA B C 1
ATOM 1686 O O . ALA B 1 30 ? -3.344 69 28.578 1 60.22 30 ALA B O 1
ATOM 1687 N N . GLN B 1 31 ? -4.512 70.812 28.281 1 59.81 31 GLN B N 1
ATOM 1688 C CA . GLN B 1 31 ? -5.723 70.125 27.922 1 59.81 31 GLN B CA 1
ATOM 1689 C C . GLN B 1 31 ? -5.562 69.375 26.578 1 59.81 31 GLN B C 1
ATOM 1691 O O . GLN B 1 31 ? -6.055 68.312 26.391 1 59.81 31 GLN B O 1
ATOM 1696 N N . ASP B 1 32 ? -4.871 70.062 25.656 1 63.22 32 ASP B N 1
ATOM 1697 C CA . ASP B 1 32 ? -4.613 69.5 24.344 1 63.22 32 ASP B CA 1
ATOM 1698 C C . ASP B 1 32 ? -3.617 68.312 24.453 1 63.22 32 ASP B C 1
ATOM 1700 O O . ASP B 1 32 ? -3.789 67.312 23.812 1 63.22 32 ASP B O 1
ATOM 1704 N N . ALA B 1 33 ? -2.662 68.5 25.391 1 63.78 33 ALA B N 1
ATOM 1705 C CA . ALA B 1 33 ? -1.685 67.438 25.609 1 63.78 33 ALA B CA 1
ATOM 1706 C C . ALA B 1 33 ? -2.336 66.25 26.266 1 63.78 33 ALA B C 1
ATOM 1708 O O . ALA B 1 33 ? -2.012 65.125 25.938 1 63.78 33 ALA B O 1
ATOM 1709 N N . GLY B 1 34 ? -3.221 66.438 27.188 1 63.5 34 GLY B N 1
ATOM 1710 C CA . GLY B 1 34 ? -3.977 65.375 27.828 1 63.5 34 GLY B CA 1
ATOM 1711 C C . GLY B 1 34 ? -4.863 64.625 26.859 1 63.5 34 GLY B C 1
ATOM 1712 O O . GLY B 1 34 ? -4.988 63.406 26.953 1 63.5 34 GLY B O 1
ATOM 1713 N N . ALA B 1 35 ? -5.504 65.375 25.984 1 70.94 35 ALA B N 1
ATOM 1714 C CA . ALA B 1 35 ? -6.395 64.812 24.984 1 70.94 35 ALA B CA 1
ATOM 1715 C C . ALA B 1 35 ? -5.613 63.969 23.984 1 70.94 35 ALA B C 1
ATOM 1717 O O . ALA B 1 35 ? -6.066 62.875 23.594 1 70.94 35 ALA B O 1
ATOM 1718 N N . VAL B 1 36 ? -4.426 64.375 23.594 1 72.12 36 VAL B N 1
ATOM 1719 C CA . VAL B 1 36 ? -3.572 63.656 22.656 1 72.12 36 VAL B CA 1
ATOM 1720 C C . VAL B 1 36 ? -3.072 62.375 23.297 1 72.12 36 VAL B C 1
ATOM 1722 O O . VAL B 1 36 ? -3.021 61.312 22.656 1 72.12 36 VAL B O 1
ATOM 1725 N N . GLU B 1 37 ? -2.787 62.375 24.609 1 75.31 37 GLU B N 1
ATOM 1726 C CA . GLU B 1 37 ? -2.297 61.219 25.328 1 75.31 37 GLU B CA 1
ATOM 1727 C C . GLU B 1 37 ? -3.396 60.156 25.5 1 75.31 37 GLU B C 1
ATOM 1729 O O . GLU B 1 37 ? -3.146 58.969 25.359 1 75.31 37 GLU B O 1
ATOM 1734 N N . ASP B 1 38 ? -4.559 60.719 25.703 1 82.19 38 ASP B N 1
ATOM 1735 C CA . ASP B 1 38 ? -5.703 59.812 25.828 1 82.19 38 ASP B CA 1
ATOM 1736 C C . ASP B 1 38 ? -5.988 59.125 24.5 1 82.19 38 ASP B C 1
ATOM 1738 O O . ASP B 1 38 ? -6.316 57.938 24.469 1 82.19 38 ASP B O 1
ATOM 1742 N N . SER B 1 39 ? -5.703 59.875 23.453 1 87.75 39 SER B N 1
ATOM 1743 C CA . SER B 1 39 ? -5.914 59.312 22.125 1 87.75 39 SER B CA 1
ATOM 1744 C C . SER B 1 39 ? -4.867 58.25 21.797 1 87.75 39 SER B C 1
ATOM 1746 O O . SER B 1 39 ? -5.191 57.188 21.25 1 87.75 39 SER B O 1
ATOM 1748 N N . ARG B 1 40 ? -3.605 58.5 22.203 1 88.75 40 ARG B N 1
ATOM 1749 C CA . ARG B 1 40 ? -2.523 57.562 21.969 1 88.75 40 ARG B CA 1
ATOM 1750 C C . ARG B 1 40 ? -2.721 56.281 22.781 1 88.75 40 ARG B C 1
ATOM 1752 O O . ARG B 1 40 ? -2.471 55.188 22.297 1 88.75 40 ARG B O 1
ATOM 1759 N N . ILE B 1 41 ? -3.188 56.438 23.953 1 90.31 41 ILE B N 1
ATOM 1760 C CA . ILE B 1 41 ? -3.465 55.281 24.828 1 90.31 41 ILE B CA 1
ATOM 1761 C C . ILE B 1 41 ? -4.586 54.438 24.219 1 90.31 41 ILE B C 1
ATOM 1763 O O . ILE B 1 41 ? -4.496 53.219 24.203 1 90.31 41 ILE B O 1
ATOM 1767 N N . ALA B 1 42 ? -5.566 55.156 23.703 1 91.12 42 ALA B N 1
ATOM 1768 C CA . ALA B 1 42 ? -6.684 54.438 23.078 1 91.12 42 ALA B CA 1
ATOM 1769 C C . ALA B 1 42 ? -6.23 53.688 21.828 1 91.12 4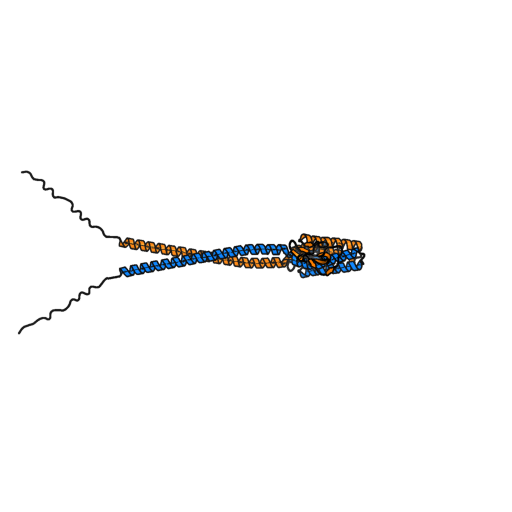2 ALA B C 1
ATOM 1771 O O . ALA B 1 42 ? -6.633 52.562 21.609 1 91.12 42 ALA B O 1
ATOM 1772 N N . GLU B 1 43 ? -5.418 54.344 21.062 1 93.12 43 GLU B N 1
ATOM 1773 C CA . GLU B 1 43 ? -4.898 53.719 19.844 1 93.12 43 GLU B CA 1
ATOM 1774 C C . GLU B 1 43 ? -4.023 52.5 20.156 1 93.12 43 GLU B C 1
ATOM 1776 O O . GLU B 1 43 ? -4.152 51.469 19.516 1 93.12 43 GLU B O 1
ATOM 1781 N N . LEU B 1 44 ? -3.189 52.625 21.172 1 93.75 44 LEU B N 1
ATOM 1782 C CA . LEU B 1 44 ? -2.283 51.531 21.562 1 93.75 44 LEU B CA 1
ATOM 1783 C C . LEU B 1 44 ? -3.049 50.375 22.188 1 93.75 44 LEU B C 1
ATOM 1785 O O . LEU B 1 44 ? -2.701 49.219 21.984 1 93.75 44 LEU B O 1
ATOM 1789 N N . THR B 1 45 ? -4.059 50.719 22.969 1 93.19 45 THR B N 1
ATOM 1790 C CA . THR B 1 45 ? -4.91 49.688 23.547 1 93.19 45 THR B CA 1
ATOM 1791 C C . THR B 1 45 ? -5.598 48.875 22.453 1 93.19 45 THR B C 1
ATOM 1793 O O . THR B 1 45 ? -5.598 47.656 22.5 1 93.19 45 THR B O 1
ATOM 1796 N N . LYS B 1 46 ? -6.074 49.625 21.469 1 95.31 46 LYS B N 1
ATOM 1797 C CA . LYS B 1 46 ? -6.727 48.969 20.344 1 95.31 46 LYS B CA 1
ATOM 1798 C C . LYS B 1 46 ? -5.746 48.094 19.578 1 95.31 46 LYS B C 1
ATOM 1800 O O . LYS B 1 46 ? -6.066 46.938 19.219 1 95.31 46 LYS B O 1
ATOM 1805 N N . LEU B 1 47 ? -4.586 48.594 19.328 1 95.38 47 LEU B N 1
ATOM 1806 C CA . LEU B 1 47 ? -3.559 47.875 18.609 1 95.38 47 LEU B CA 1
ATOM 1807 C C . LEU B 1 47 ? -3.154 46.625 19.375 1 95.38 47 LEU B C 1
ATOM 1809 O O . LEU B 1 47 ? -3.016 45.531 18.781 1 95.38 47 LEU B O 1
ATOM 1813 N N . ALA B 1 48 ? -3 46.688 20.672 1 94.88 48 ALA B N 1
ATOM 1814 C CA . ALA B 1 48 ? -2.633 45.562 21.516 1 94.88 48 ALA B CA 1
ATOM 1815 C C . ALA B 1 48 ? -3.709 44.5 21.484 1 94.88 48 ALA B C 1
ATOM 1817 O O . ALA B 1 48 ? -3.398 43.312 21.375 1 94.88 48 ALA B O 1
ATOM 1818 N N . GLU B 1 49 ? -4.961 44.969 21.5 1 95.62 49 GLU B N 1
ATOM 1819 C CA . GLU B 1 49 ? -6.09 44.031 21.469 1 95.62 49 GLU B CA 1
ATOM 1820 C C . GLU B 1 49 ? -6.199 43.344 20.109 1 95.62 49 GLU B C 1
ATOM 1822 O O . GLU B 1 49 ? -6.453 42.156 20.016 1 95.62 49 GLU B O 1
ATOM 1827 N N . GLU B 1 50 ? -6.02 44.125 19.094 1 96.5 50 GLU B N 1
ATOM 1828 C CA . GLU B 1 50 ? -6.066 43.594 17.734 1 96.5 50 GLU B CA 1
ATOM 1829 C C . GLU B 1 50 ? -4.969 42.562 17.531 1 96.5 50 GLU B C 1
ATOM 1831 O O . GLU B 1 50 ? -5.215 41.469 16.953 1 96.5 50 GLU B O 1
ATOM 1836 N N . ASN B 1 51 ? -3.766 42.875 18.016 1 96.25 51 ASN B N 1
ATOM 1837 C CA . ASN B 1 51 ? -2.648 41.969 17.891 1 96.25 51 ASN B CA 1
ATOM 1838 C C . ASN B 1 51 ? -2.887 40.688 18.703 1 96.25 51 ASN B C 1
ATOM 1840 O O . ASN B 1 51 ? -2.561 39.594 18.234 1 96.25 51 ASN B O 1
ATOM 1844 N N . GLN B 1 52 ? -3.486 40.844 19.812 1 96.44 52 GLN B N 1
ATOM 1845 C CA . GLN B 1 52 ? -3.812 39.688 20.641 1 96.44 52 GLN B CA 1
ATOM 1846 C C . GLN B 1 52 ? -4.863 38.812 19.984 1 96.44 52 GLN B C 1
ATOM 1848 O O . GLN B 1 52 ? -4.75 37.594 20 1 96.44 52 GLN B O 1
ATOM 1853 N N . GLN B 1 53 ? -5.836 39.438 19.328 1 97 53 GLN B N 1
ATOM 1854 C CA . GLN B 1 53 ? -6.883 38.688 18.641 1 97 53 GLN B CA 1
ATOM 1855 C C . GLN B 1 53 ? -6.316 37.938 17.438 1 97 53 GLN B C 1
ATOM 1857 O O . GLN B 1 53 ? -6.688 36.812 17.188 1 97 53 GLN B O 1
ATOM 1862 N N . ARG B 1 54 ? -5.438 38.656 16.75 1 95.62 54 ARG B N 1
ATOM 1863 C CA . ARG B 1 54 ? -4.789 38 15.625 1 95.62 54 ARG B CA 1
ATOM 1864 C C . ARG B 1 54 ? -4 36.781 16.062 1 95.62 54 ARG B C 1
ATOM 1866 O O . ARG B 1 54 ? -4.055 35.719 15.422 1 95.62 54 ARG B O 1
ATOM 1873 N N . TYR B 1 55 ? -3.344 36.938 17.172 1 96.38 55 TYR B N 1
ATOM 1874 C CA . TYR B 1 55 ? -2.561 35.844 17.734 1 96.38 55 TYR B CA 1
ATOM 1875 C C . TYR B 1 55 ? -3.461 34.656 18.125 1 96.38 55 TYR B C 1
ATOM 1877 O O . TYR B 1 55 ? -3.201 33.531 17.75 1 96.38 55 TYR B O 1
ATOM 1885 N N . LEU B 1 56 ? -4.504 35 18.812 1 96.81 56 LEU B N 1
ATOM 1886 C CA . LEU B 1 56 ? -5.414 33.969 19.297 1 96.81 56 LEU B CA 1
ATOM 1887 C C . LEU B 1 56 ? -6.074 33.25 18.141 1 96.81 56 LEU B C 1
ATOM 1889 O O . LEU B 1 56 ? -6.242 32.031 18.188 1 96.81 56 LEU B O 1
ATOM 1893 N N . ARG B 1 57 ? -6.371 33.938 17.109 1 95.44 57 ARG B N 1
ATOM 1894 C CA . ARG B 1 57 ? -6.957 33.312 15.914 1 95.44 57 ARG B CA 1
ATOM 1895 C C . ARG B 1 57 ? -5.953 32.406 15.227 1 95.44 57 ARG B C 1
ATOM 1897 O O . ARG B 1 57 ? -6.285 31.266 14.859 1 95.44 57 ARG B O 1
ATOM 1904 N N . ALA B 1 58 ? -4.754 32.938 15.078 1 95 58 ALA B N 1
ATOM 1905 C CA . ALA B 1 58 ? -3.699 32.125 14.461 1 95 58 ALA B CA 1
ATOM 1906 C C . ALA B 1 58 ? -3.467 30.844 15.242 1 95 58 ALA B C 1
ATOM 1908 O O . ALA B 1 58 ? -3.289 29.766 14.648 1 95 58 ALA B O 1
ATOM 1909 N N . GLN B 1 59 ? -3.496 30.922 16.531 1 95 59 GLN B N 1
ATOM 1910 C CA . GLN B 1 59 ? -3.307 29.766 17.391 1 95 59 GLN B CA 1
ATOM 1911 C C . GLN B 1 59 ? -4.438 28.766 17.219 1 95 59 GLN B C 1
ATOM 1913 O O . GLN B 1 59 ? -4.195 27.562 17.125 1 95 59 GLN B O 1
ATOM 1918 N N . ALA B 1 60 ? -5.605 29.281 17.094 1 96 60 ALA B N 1
ATOM 1919 C CA . ALA B 1 60 ? -6.77 28.422 16.891 1 96 60 ALA B CA 1
ATOM 1920 C C . ALA B 1 60 ? -6.707 27.719 15.531 1 96 60 ALA B C 1
ATOM 1922 O O . ALA B 1 60 ? -6.984 26.531 15.422 1 96 60 ALA B O 1
ATOM 1923 N N . ASP B 1 61 ? -6.355 28.484 14.555 1 95.69 61 ASP B N 1
ATOM 1924 C CA . ASP B 1 61 ? -6.207 27.922 13.211 1 95.69 61 ASP B CA 1
ATOM 1925 C C . ASP B 1 61 ? -5.137 26.844 13.18 1 95.69 61 ASP B C 1
ATOM 1927 O O . ASP B 1 61 ? -5.316 25.797 12.547 1 95.69 61 ASP B O 1
ATOM 1931 N N . PHE B 1 62 ? -4.094 27.125 13.922 1 96.19 62 PHE B N 1
ATOM 1932 C CA . PHE B 1 62 ? -2.99 26.172 13.984 1 96.19 62 PHE B CA 1
ATOM 1933 C C . PHE B 1 62 ? -3.418 24.891 14.68 1 96.19 62 PHE B C 1
ATOM 1935 O O . PHE B 1 62 ? -3.141 23.781 14.195 1 96.19 62 PHE B O 1
ATOM 1942 N N . ASP B 1 63 ? -4.148 24.969 15.695 1 96.31 63 ASP B N 1
ATOM 1943 C CA . ASP B 1 63 ? -4.613 23.797 16.438 1 96.31 63 ASP B CA 1
ATOM 1944 C C . ASP B 1 63 ? -5.566 22.953 15.602 1 96.31 63 ASP B C 1
ATOM 1946 O O . ASP B 1 63 ? -5.461 21.719 15.578 1 96.31 63 ASP B O 1
ATOM 1950 N N . ASN B 1 64 ? -6.395 23.688 14.914 1 96.38 64 ASN B N 1
ATOM 1951 C CA . ASN B 1 64 ? -7.332 23 14.023 1 96.38 64 ASN B CA 1
ATOM 1952 C C . ASN B 1 64 ? -6.613 22.281 12.891 1 96.38 64 ASN B C 1
ATOM 1954 O O . ASN B 1 64 ? -6.949 21.141 12.562 1 96.38 64 ASN B O 1
ATOM 1958 N N . PHE B 1 65 ? -5.645 22.969 12.391 1 97 65 PHE B N 1
ATOM 1959 C CA . PHE B 1 65 ? -4.855 22.391 11.305 1 97 65 PHE B CA 1
ATOM 1960 C C . PHE B 1 65 ? -4.125 21.141 11.773 1 97 65 PHE B C 1
ATOM 1962 O O . PHE B 1 65 ? -4.078 20.125 11.062 1 97 65 PHE B O 1
ATOM 1969 N N . ARG B 1 66 ? -3.586 21.188 12.938 1 96.19 66 ARG B N 1
ATOM 1970 C CA . ARG B 1 66 ? -2.859 20.062 13.516 1 96.19 66 ARG B CA 1
ATOM 1971 C C . ARG B 1 66 ? -3.771 18.844 13.68 1 96.19 66 ARG B C 1
ATOM 1973 O O . ARG B 1 66 ? -3.404 17.734 13.305 1 96.19 66 ARG B O 1
ATOM 1980 N N . ARG B 1 67 ? -4.957 19.062 14.172 1 96.31 67 ARG B N 1
ATOM 1981 C CA . ARG B 1 67 ? -5.91 17.984 14.391 1 96.31 67 ARG B CA 1
ATOM 1982 C C . ARG B 1 67 ? -6.348 17.359 13.07 1 96.31 67 ARG B C 1
ATOM 1984 O O . ARG B 1 67 ? -6.398 16.125 12.953 1 96.31 67 ARG B O 1
ATOM 1991 N N . ARG B 1 68 ? -6.594 18.172 12.102 1 95.62 68 ARG B N 1
ATOM 1992 C CA . ARG B 1 68 ? -7.02 17.688 10.789 1 95.62 68 ARG B CA 1
ATOM 1993 C C . ARG B 1 68 ? -5.922 16.891 10.117 1 95.62 68 ARG B C 1
ATOM 1995 O O . ARG B 1 68 ? -6.188 15.836 9.531 1 95.62 68 ARG B O 1
ATOM 2002 N N . THR B 1 69 ? -4.746 17.453 10.219 1 95.88 69 THR B N 1
ATOM 2003 C CA . THR B 1 69 ? -3.604 16.797 9.594 1 95.88 69 THR B CA 1
ATOM 2004 C C . THR B 1 69 ? -3.361 15.422 10.203 1 95.88 69 THR B C 1
ATOM 2006 O O . THR B 1 69 ? -3.055 14.469 9.492 1 95.88 69 THR B O 1
ATOM 2009 N N . GLN B 1 70 ? -3.506 15.352 11.516 1 94.81 70 GLN B N 1
ATOM 2010 C CA . GLN B 1 70 ? -3.326 14.078 12.203 1 94.81 70 GLN B CA 1
ATOM 2011 C C . GLN B 1 70 ? -4.348 13.047 11.727 1 94.81 70 GLN B C 1
ATOM 2013 O O . GLN B 1 70 ? -3.996 11.891 11.461 1 94.81 70 GLN B O 1
ATOM 2018 N N . LYS B 1 71 ? -5.543 13.422 11.555 1 95.06 71 LYS B N 1
ATOM 2019 C CA . LYS B 1 71 ? -6.598 12.531 11.086 1 95.06 71 LYS B CA 1
ATOM 2020 C C . LYS B 1 71 ? -6.348 12.086 9.648 1 95.06 71 LYS B C 1
ATOM 2022 O O . LYS B 1 71 ? -6.508 10.906 9.32 1 95.06 71 LYS B O 1
ATOM 2027 N N . GLU B 1 72 ? -5.934 13.008 8.844 1 93.38 72 GLU B N 1
ATOM 2028 C CA . GLU B 1 72 ? -5.637 12.711 7.449 1 93.38 72 GLU B CA 1
ATOM 2029 C C . GLU B 1 72 ? -4.488 11.711 7.328 1 93.38 72 GLU B C 1
ATOM 2031 O O . GLU B 1 72 ? -4.535 10.797 6.508 1 93.38 72 GLU B O 1
ATOM 2036 N N . LYS B 1 73 ? -3.52 11.922 8.156 1 92 73 LYS B N 1
ATOM 2037 C CA . LYS B 1 73 ? -2.375 11.016 8.164 1 92 73 LYS B CA 1
ATOM 2038 C C . LYS B 1 73 ? -2.793 9.609 8.586 1 92 73 LYS B C 1
ATOM 2040 O O . LYS B 1 73 ? -2.334 8.617 8.008 1 92 73 LYS B O 1
ATOM 2045 N N . GLU B 1 74 ? -3.617 9.484 9.508 1 92.69 74 GLU B N 1
ATOM 2046 C CA . GLU B 1 74 ? -4.109 8.188 9.984 1 92.69 74 GLU B CA 1
ATOM 2047 C C . GLU B 1 74 ? -4.918 7.48 8.906 1 92.69 74 GLU B C 1
ATOM 2049 O O . GLU B 1 74 ? -4.773 6.27 8.703 1 92.69 74 GLU B O 1
ATOM 2054 N N . ASP B 1 75 ? -5.684 8.242 8.219 1 91.56 75 ASP B N 1
ATOM 2055 C CA . ASP B 1 75 ? -6.488 7.672 7.141 1 91.56 75 ASP B CA 1
ATOM 2056 C C . ASP B 1 75 ? -5.605 7.188 5.992 1 91.56 75 ASP B C 1
ATOM 2058 O O . ASP B 1 75 ? -5.82 6.102 5.453 1 91.56 75 ASP B O 1
ATOM 2062 N N . LEU B 1 76 ? -4.645 7.996 5.664 1 91.06 76 LEU B N 1
ATOM 2063 C CA . LEU B 1 76 ? -3.711 7.613 4.609 1 91.06 76 LEU B CA 1
ATOM 2064 C C . LEU B 1 76 ? -2.969 6.336 4.977 1 91.06 76 LEU B C 1
ATOM 2066 O O . LEU B 1 76 ? -2.787 5.453 4.133 1 91.06 76 LEU B O 1
ATOM 2070 N N . ALA B 1 77 ? -2.627 6.262 6.215 1 91.94 77 ALA B N 1
ATOM 2071 C CA . ALA B 1 77 ? -1.909 5.082 6.691 1 91.94 77 ALA B CA 1
ATOM 2072 C C . ALA B 1 77 ? -2.814 3.854 6.699 1 91.94 77 ALA B C 1
ATOM 2074 O O . ALA B 1 77 ? -2.393 2.76 6.312 1 91.94 77 ALA B O 1
ATOM 2075 N N . ARG B 1 78 ? -4.016 4.039 7.059 1 92.62 78 ARG B N 1
ATOM 2076 C CA . ARG B 1 78 ? -4.98 2.949 7.176 1 92.62 78 ARG B CA 1
ATOM 2077 C C . ARG B 1 78 ? -5.25 2.309 5.82 1 92.62 78 ARG B C 1
ATOM 2079 O O . ARG B 1 78 ? -5.414 1.091 5.723 1 92.62 78 ARG B O 1
ATOM 2086 N N . TYR B 1 79 ? -5.223 3.082 4.742 1 94.56 79 TYR B N 1
ATOM 2087 C CA . TYR B 1 79 ? -5.562 2.594 3.41 1 94.56 79 TYR B CA 1
ATOM 2088 C C . TYR B 1 79 ? -4.375 2.725 2.465 1 94.56 79 TYR B C 1
ATOM 2090 O O . TYR B 1 79 ? -4.551 2.924 1.261 1 94.56 79 TYR B O 1
ATOM 2098 N N . ALA B 1 80 ? -3.195 2.713 3.064 1 93.31 80 ALA B N 1
ATOM 2099 C CA . ALA B 1 80 ? -1.951 2.926 2.328 1 93.31 80 ALA B CA 1
ATOM 2100 C C . ALA B 1 80 ? -1.815 1.931 1.18 1 93.31 80 ALA B C 1
ATOM 2102 O O . ALA B 1 80 ? -1.348 2.285 0.095 1 93.31 80 ALA B O 1
ATOM 2103 N N . SER B 1 81 ? -2.383 0.741 1.298 1 95.69 81 SER B N 1
ATOM 2104 C CA . SER B 1 81 ? -2.15 -0.31 0.312 1 95.69 81 SER B CA 1
ATOM 2105 C C . SER B 1 81 ? -3.371 -0.509 -0.581 1 95.69 81 SER B C 1
ATOM 2107 O O . SER B 1 81 ? -3.432 -1.468 -1.353 1 95.69 81 SER B O 1
ATOM 2109 N N . GLU B 1 82 ? -4.277 0.369 -0.476 1 96.25 82 GLU B N 1
ATOM 2110 C CA . GLU B 1 82 ? -5.547 0.197 -1.179 1 96.25 82 GLU B CA 1
ATOM 2111 C C . GLU B 1 82 ? -5.336 0.12 -2.688 1 96.25 82 GLU B C 1
ATOM 2113 O O . GLU B 1 82 ? -5.859 -0.779 -3.348 1 96.25 82 GLU B O 1
ATOM 2118 N N . GLN B 1 83 ? -4.582 1.017 -3.188 1 95.81 83 GLN B N 1
ATOM 2119 C CA . GLN B 1 83 ? -4.371 1.069 -4.629 1 95.81 83 GLN B CA 1
ATOM 2120 C C . GLN B 1 83 ? -3.658 -0.184 -5.129 1 95.81 83 GLN B C 1
ATOM 2122 O O . GLN B 1 83 ? -4.043 -0.758 -6.152 1 95.81 83 GLN B O 1
ATOM 2127 N N . LEU B 1 84 ? -2.674 -0.625 -4.453 1 97.75 84 LEU B N 1
ATOM 2128 C CA . LEU B 1 84 ? -1.965 -1.84 -4.844 1 97.75 84 LEU B CA 1
ATOM 2129 C C . LEU B 1 84 ? -2.887 -3.053 -4.773 1 97.75 84 LEU B C 1
ATOM 2131 O O . LEU B 1 84 ? -2.877 -3.896 -5.672 1 97.75 84 LEU B O 1
ATOM 2135 N N . ILE B 1 85 ? -3.658 -3.105 -3.709 1 98.31 85 ILE B N 1
ATOM 2136 C CA . ILE B 1 85 ? -4.57 -4.234 -3.547 1 98.31 85 ILE B CA 1
ATOM 2137 C C . ILE B 1 85 ? -5.555 -4.273 -4.715 1 98.31 85 ILE B C 1
AT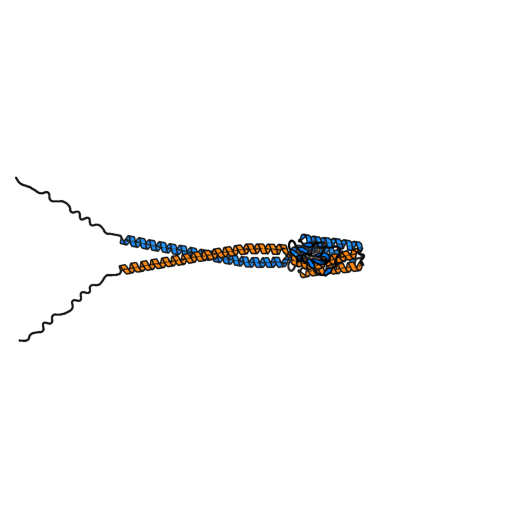OM 2139 O O . ILE B 1 85 ? -5.824 -5.34 -5.27 1 98.31 85 ILE B O 1
ATOM 2143 N N . LYS B 1 86 ? -6.008 -3.164 -5.113 1 97.75 86 LYS B N 1
ATOM 2144 C CA . LYS B 1 86 ? -6.91 -3.08 -6.262 1 97.75 86 LYS B CA 1
ATOM 2145 C C . LYS B 1 86 ? -6.242 -3.609 -7.527 1 97.75 86 LYS B C 1
ATOM 2147 O O . LYS B 1 86 ? -6.863 -4.34 -8.297 1 97.75 86 LYS B O 1
ATOM 2152 N N . GLN B 1 87 ? -5.004 -3.287 -7.645 1 97.88 87 GLN B N 1
ATOM 2153 C CA . GLN B 1 87 ? -4.246 -3.715 -8.82 1 97.88 87 GLN B CA 1
ATOM 2154 C C . GLN B 1 87 ? -3.953 -5.211 -8.766 1 97.88 87 GLN B C 1
ATOM 2156 O O . GLN B 1 87 ? -3.715 -5.84 -9.797 1 97.88 87 GLN B O 1
ATOM 2161 N N . LEU B 1 88 ? -4.031 -5.758 -7.586 1 98.5 88 LEU B N 1
ATOM 2162 C CA . LEU B 1 88 ? -3.703 -7.168 -7.406 1 98.5 88 LEU B CA 1
ATOM 2163 C C . LEU B 1 88 ? -4.941 -8.039 -7.59 1 98.5 88 LEU B C 1
ATOM 2165 O O . LEU B 1 88 ? -4.828 -9.258 -7.734 1 98.5 88 LEU B O 1
ATOM 2169 N N . LEU B 1 89 ? -6.082 -7.453 -7.605 1 98.38 89 LEU B N 1
ATOM 2170 C CA . LEU B 1 89 ? -7.32 -8.219 -7.637 1 98.38 89 LEU B CA 1
ATOM 2171 C C . LEU B 1 89 ? -7.387 -9.094 -8.883 1 98.38 89 LEU B C 1
ATOM 2173 O O . LEU B 1 89 ? -7.758 -10.273 -8.805 1 98.38 89 LEU B O 1
ATOM 2177 N N . PRO B 1 90 ? -6.961 -8.609 -10.055 1 97.62 90 PRO B N 1
ATOM 2178 C CA . PRO B 1 90 ? -6.969 -9.492 -11.227 1 97.62 90 PRO B CA 1
ATOM 2179 C C . PRO B 1 90 ? -6.059 -10.711 -11.047 1 97.62 90 PRO B C 1
ATOM 2181 O O . PRO B 1 90 ? -6.391 -11.805 -11.516 1 97.62 90 PRO B O 1
ATOM 2184 N N . VAL B 1 91 ? -4.988 -10.508 -10.398 1 98.06 91 VAL B N 1
ATOM 2185 C CA . VAL B 1 91 ? -4.074 -11.609 -10.117 1 98.06 91 VAL B CA 1
ATOM 2186 C C . VAL B 1 91 ? -4.773 -12.648 -9.242 1 98.06 91 VAL B C 1
ATOM 2188 O O . VAL B 1 91 ? -4.723 -13.844 -9.531 1 98.06 91 VAL B O 1
ATOM 2191 N N . VAL B 1 92 ? -5.418 -12.227 -8.211 1 97.62 92 VAL B N 1
ATOM 2192 C CA . VAL B 1 92 ? -6.145 -13.102 -7.301 1 97.62 92 VAL B CA 1
ATOM 2193 C C . VAL B 1 92 ? -7.254 -13.828 -8.055 1 97.62 92 VAL B C 1
ATOM 2195 O O . VAL B 1 92 ? -7.402 -15.047 -7.926 1 97.62 92 VAL B O 1
ATOM 2198 N N . ASP B 1 93 ? -7.945 -13.094 -8.883 1 96.88 93 ASP B N 1
ATOM 2199 C CA . ASP B 1 93 ? -9.031 -13.68 -9.664 1 96.88 93 ASP B CA 1
ATOM 2200 C C . ASP B 1 93 ? -8.508 -14.773 -10.594 1 96.88 93 ASP B C 1
ATOM 2202 O O . ASP B 1 93 ? -9.086 -15.859 -10.664 1 96.88 93 ASP B O 1
ATOM 2206 N N . ASN B 1 94 ? -7.461 -14.445 -11.234 1 96.44 94 ASN B N 1
ATOM 2207 C CA . ASN B 1 94 ? -6.898 -15.383 -12.211 1 96.44 94 ASN B CA 1
ATOM 2208 C C . ASN B 1 94 ? -6.332 -16.625 -11.531 1 96.44 94 ASN B C 1
ATOM 2210 O O . ASN B 1 94 ? -6.445 -17.734 -12.062 1 96.44 94 ASN B O 1
ATOM 2214 N N . PHE B 1 95 ? -5.793 -16.438 -10.383 1 95.62 95 PHE B N 1
ATOM 2215 C CA . PHE B 1 95 ? -5.285 -17.562 -9.609 1 95.62 95 PHE B CA 1
ATOM 2216 C C . PHE B 1 95 ? -6.414 -18.516 -9.227 1 95.62 95 PHE B C 1
ATOM 2218 O O . PHE B 1 95 ? -6.309 -19.719 -9.422 1 95.62 95 PHE B O 1
ATOM 2225 N N . GLY B 1 96 ? -7.438 -17.969 -8.734 1 92.56 96 GLY B N 1
ATOM 2226 C CA . GLY B 1 96 ? -8.586 -18.781 -8.375 1 92.56 96 GLY B CA 1
ATOM 2227 C C . GLY B 1 96 ? -9.141 -19.578 -9.539 1 92.56 96 GLY B C 1
ATOM 2228 O O . GLY B 1 96 ? -9.414 -20.766 -9.414 1 92.56 96 GLY B O 1
ATOM 2229 N N . ARG B 1 97 ? -9.203 -18.938 -10.641 1 91.69 97 ARG B N 1
ATOM 2230 C CA . ARG B 1 97 ? -9.719 -19.578 -11.844 1 91.69 97 ARG B CA 1
ATOM 2231 C C . ARG B 1 97 ? -8.789 -20.703 -12.305 1 91.69 97 ARG B C 1
ATOM 2233 O O . ARG B 1 97 ? -9.25 -21.766 -12.711 1 91.69 97 ARG B O 1
ATOM 2240 N N . ALA B 1 98 ? -7.539 -20.422 -12.234 1 92.12 98 ALA B N 1
ATOM 2241 C CA . ALA B 1 98 ? -6.551 -21.406 -12.656 1 92.12 98 ALA B CA 1
ATOM 2242 C C . ALA B 1 98 ? -6.605 -22.656 -11.773 1 92.12 98 ALA B C 1
ATOM 2244 O O . ALA B 1 98 ? -6.555 -23.781 -12.273 1 92.12 98 ALA B O 1
ATOM 2245 N N . LEU B 1 99 ? -6.711 -22.453 -10.523 1 90.75 99 LEU B N 1
ATOM 2246 C CA . LEU B 1 99 ? -6.754 -23.578 -9.586 1 90.75 99 LEU B CA 1
ATOM 2247 C C . LEU B 1 99 ? -8.031 -24.391 -9.773 1 90.75 99 LEU B C 1
ATOM 2249 O O . LEU B 1 99 ? -7.996 -25.625 -9.719 1 90.75 99 LEU B O 1
ATOM 2253 N N . GLU B 1 100 ? -9.141 -23.703 -10 1 88.44 100 GLU B N 1
ATOM 2254 C CA . GLU B 1 100 ? -10.398 -24.406 -10.258 1 88.44 100 GLU B CA 1
ATOM 2255 C C . GLU B 1 100 ? -10.32 -25.234 -11.531 1 88.44 100 GLU B C 1
ATOM 2257 O O . GLU B 1 100 ? -10.812 -26.375 -11.57 1 88.44 100 GLU B O 1
ATOM 2262 N N . ALA B 1 101 ? -9.68 -24.734 -12.523 1 86.75 101 ALA B N 1
ATOM 2263 C CA . ALA B 1 101 ? -9.523 -25.438 -13.789 1 86.75 101 ALA B CA 1
ATOM 2264 C C . ALA B 1 101 ? -8.633 -26.672 -13.625 1 86.75 101 ALA B C 1
ATOM 2266 O O . ALA B 1 101 ? -8.883 -27.719 -14.234 1 86.75 101 ALA B O 1
ATOM 2267 N N . SER B 1 102 ? -7.648 -26.547 -12.844 1 85.75 102 SER B N 1
ATOM 2268 C CA . SER B 1 102 ? -6.727 -27.656 -12.609 1 85.75 102 SER B CA 1
ATOM 2269 C C . SER B 1 102 ? -7.422 -28.812 -11.891 1 85.75 102 SER B C 1
ATOM 2271 O O . SER B 1 102 ? -7.176 -29.984 -12.203 1 85.75 102 SER B O 1
ATOM 2273 N N . LYS B 1 103 ? -8.273 -28.469 -11 1 84.31 103 LYS B N 1
ATOM 2274 C CA . LYS B 1 103 ? -9.008 -29.484 -10.25 1 84.31 103 LYS B CA 1
ATOM 2275 C C . LYS B 1 103 ? -9.977 -30.25 -11.156 1 84.31 103 LYS B C 1
ATOM 2277 O O . LYS B 1 103 ? -10.297 -31.406 -10.891 1 84.31 103 LYS B O 1
ATOM 2282 N N . ASN B 1 104 ? -10.328 -29.641 -12.258 1 82.81 104 ASN B N 1
ATOM 2283 C CA . ASN B 1 104 ? -11.297 -30.25 -13.164 1 82.81 104 ASN B CA 1
ATOM 2284 C C . ASN B 1 104 ? -10.602 -30.969 -14.32 1 82.81 104 ASN B C 1
ATOM 2286 O O . ASN B 1 104 ? -11.195 -31.156 -15.383 1 82.81 104 ASN B O 1
ATOM 2290 N N . GLY B 1 105 ? -9.352 -31.344 -14.219 1 73.94 105 GLY B N 1
ATOM 2291 C CA . GLY B 1 105 ? -8.672 -32.219 -15.164 1 73.94 105 GLY B CA 1
ATOM 2292 C C . GLY B 1 105 ? -7.949 -31.438 -16.266 1 73.94 105 GLY B C 1
ATOM 2293 O O . GLY B 1 105 ? -7.812 -31.922 -17.375 1 73.94 105 GLY B O 1
ATOM 2294 N N . GLY B 1 106 ? -7.699 -30.25 -15.977 1 69.75 106 GLY B N 1
ATOM 2295 C CA . GLY B 1 106 ? -6.977 -29.516 -17 1 69.75 106 GLY B CA 1
ATOM 2296 C C . GLY B 1 106 ? -5.586 -30.062 -17.25 1 69.75 106 GLY B C 1
ATOM 2297 O O . GLY B 1 106 ? -5.039 -30.797 -16.422 1 69.75 106 GLY B O 1
ATOM 2298 N N . ASP B 1 107 ? -5.098 -29.938 -18.469 1 82.69 107 ASP B N 1
ATOM 2299 C CA . ASP B 1 107 ? -3.76 -30.281 -18.922 1 82.69 107 ASP B CA 1
ATOM 2300 C C . ASP B 1 107 ? -2.688 -29.625 -18.062 1 82.69 107 ASP B C 1
ATOM 2302 O O . ASP B 1 107 ? -2.75 -28.422 -17.812 1 82.69 107 ASP B O 1
ATOM 2306 N N . ALA B 1 108 ? -1.841 -30.469 -17.5 1 79.62 108 ALA B N 1
ATOM 2307 C CA . ALA B 1 108 ? -0.78 -30.016 -16.594 1 79.62 108 ALA B CA 1
ATOM 2308 C C . ALA B 1 108 ? 0.086 -28.953 -17.266 1 79.62 108 ALA B C 1
ATOM 2310 O O . ALA B 1 108 ? 0.514 -27.984 -16.625 1 79.62 108 ALA B O 1
ATOM 2311 N N . GLU B 1 109 ? 0.333 -29.172 -18.469 1 83.62 109 GLU B N 1
ATOM 2312 C CA . GLU B 1 109 ? 1.161 -28.219 -19.188 1 83.62 109 GLU B CA 1
ATOM 2313 C C . GLU B 1 109 ? 0.462 -26.875 -19.312 1 83.62 109 GLU B C 1
ATOM 2315 O O . GLU B 1 109 ? 1.086 -25.828 -19.141 1 83.62 109 GLU B O 1
ATOM 2320 N N . SER B 1 110 ? -0.8 -26.984 -19.609 1 87.81 110 SER B N 1
ATOM 2321 C CA . SER B 1 110 ? -1.58 -25.75 -19.719 1 87.81 110 SER B CA 1
ATOM 2322 C C . SER B 1 110 ? -1.691 -25.031 -18.391 1 87.81 110 SER B C 1
ATOM 2324 O O . SER B 1 110 ? -1.661 -23.812 -18.328 1 87.81 110 SER B O 1
ATOM 2326 N N . PHE B 1 111 ? -1.759 -25.781 -17.344 1 90.31 111 PHE B N 1
ATOM 2327 C CA . PHE B 1 111 ? -1.828 -25.219 -15.992 1 90.31 111 PHE B CA 1
ATOM 2328 C C . PHE B 1 111 ? -0.535 -24.5 -15.641 1 90.31 111 PHE B C 1
ATOM 2330 O O . PHE B 1 111 ? -0.564 -23.359 -15.156 1 90.31 111 PHE B O 1
ATOM 2337 N N . ALA B 1 112 ? 0.553 -25.109 -15.953 1 89.12 112 ALA B N 1
ATOM 2338 C CA . ALA B 1 112 ? 1.856 -24.516 -15.672 1 89.12 112 ALA B CA 1
ATOM 2339 C C . ALA B 1 112 ? 2.045 -23.219 -16.438 1 89.12 112 ALA B C 1
ATOM 2341 O O . ALA B 1 112 ? 2.553 -22.234 -15.883 1 89.12 112 ALA B O 1
ATOM 2342 N N . LYS B 1 113 ? 1.617 -23.203 -17.609 1 90.62 113 LYS B N 1
ATOM 2343 C CA . LYS B 1 113 ? 1.706 -22.016 -18.438 1 90.62 113 LYS B CA 1
ATOM 2344 C C . LYS B 1 113 ? 0.82 -20.891 -17.891 1 90.62 113 LYS B C 1
ATOM 2346 O O . LYS B 1 113 ? 1.223 -19.734 -17.859 1 90.62 113 LYS B O 1
ATOM 2351 N N . GLY B 1 114 ? -0.334 -21.281 -17.469 1 92.69 114 GLY B N 1
ATOM 2352 C CA . GLY B 1 114 ? -1.238 -20.312 -16.859 1 92.69 114 GLY B CA 1
ATOM 2353 C C . GLY B 1 114 ? -0.688 -19.688 -15.602 1 92.69 114 GLY B C 1
ATOM 2354 O O . GLY B 1 114 ? -0.79 -18.484 -15.398 1 92.69 114 GLY B O 1
ATOM 2355 N N . VAL B 1 115 ? -0.09 -20.547 -14.859 1 93.44 115 VAL B N 1
ATOM 2356 C CA . VAL B 1 115 ? 0.481 -20.078 -13.602 1 93.44 115 VAL B CA 1
ATOM 2357 C C . VAL B 1 115 ? 1.647 -19.141 -13.883 1 93.44 115 VAL B C 1
ATOM 2359 O O . VAL B 1 115 ? 1.812 -18.125 -13.195 1 93.44 115 VAL B O 1
ATOM 2362 N N . ASP B 1 116 ? 2.402 -19.453 -14.844 1 94.56 116 ASP B N 1
ATOM 2363 C CA . ASP B 1 116 ? 3.512 -18.594 -15.242 1 94.56 116 ASP B CA 1
ATOM 2364 C C . ASP B 1 116 ? 3.014 -17.219 -15.656 1 94.56 116 ASP B C 1
ATOM 2366 O O . ASP B 1 116 ? 3.598 -16.203 -15.273 1 94.56 116 ASP B O 1
ATOM 2370 N N . MET B 1 117 ? 1.944 -17.188 -16.359 1 95.94 117 MET B N 1
ATOM 2371 C CA . MET B 1 117 ? 1.361 -15.922 -16.812 1 95.94 117 MET B CA 1
ATOM 2372 C C . MET B 1 117 ? 0.865 -15.102 -15.617 1 95.94 117 MET B C 1
ATOM 2374 O O . MET B 1 117 ? 1.037 -13.883 -15.586 1 95.94 117 MET B O 1
ATOM 2378 N N . ILE B 1 118 ? 0.324 -15.758 -14.672 1 97.5 118 ILE B N 1
ATOM 2379 C CA . ILE B 1 118 ? -0.184 -15.094 -13.477 1 97.5 118 ILE B CA 1
ATOM 2380 C C . ILE B 1 118 ? 0.98 -14.523 -12.664 1 97.5 118 ILE B C 1
ATOM 2382 O O . ILE B 1 118 ? 0.894 -13.414 -12.141 1 97.5 118 ILE B O 1
ATOM 2386 N N . PHE B 1 119 ? 2.018 -15.273 -12.633 1 97 119 PHE B N 1
ATOM 2387 C CA . PHE B 1 119 ? 3.203 -14.82 -11.914 1 97 119 PHE B CA 1
ATOM 2388 C C . PHE B 1 119 ? 3.789 -13.578 -12.57 1 97 119 PHE B C 1
ATOM 2390 O O . PHE B 1 119 ? 4.141 -12.609 -11.891 1 97 119 PHE B O 1
ATOM 2397 N N . ARG B 1 120 ? 3.828 -13.555 -13.789 1 97.25 120 ARG B N 1
ATOM 2398 C CA . ARG B 1 120 ? 4.332 -12.406 -14.531 1 97.25 120 ARG B CA 1
ATOM 2399 C C . ARG B 1 120 ? 3.453 -11.18 -14.289 1 97.25 120 ARG B C 1
ATOM 2401 O O . ARG B 1 120 ? 3.961 -10.062 -14.164 1 97.25 120 ARG B O 1
ATOM 2408 N N . GLN B 1 121 ? 2.197 -11.438 -14.266 1 98 121 GLN B N 1
ATOM 2409 C CA . GLN B 1 121 ? 1.274 -10.344 -13.977 1 98 121 GLN B CA 1
ATOM 2410 C C . GLN B 1 121 ? 1.515 -9.773 -12.578 1 98 121 GLN B C 1
ATOM 2412 O O . GLN B 1 121 ? 1.498 -8.562 -12.383 1 98 121 GLN B O 1
ATOM 2417 N N . LEU B 1 122 ? 1.7 -10.68 -11.625 1 98.31 122 LEU B N 1
ATOM 2418 C CA . LEU B 1 122 ? 2.006 -10.266 -10.258 1 98.31 122 LEU B CA 1
ATOM 2419 C C . LEU B 1 122 ? 3.287 -9.438 -10.211 1 98.31 122 LEU B C 1
ATOM 2421 O O . LEU B 1 122 ? 3.307 -8.344 -9.641 1 98.31 122 LEU B O 1
ATOM 2425 N N . GLU B 1 123 ? 4.266 -9.93 -10.844 1 97.56 123 GLU B N 1
ATOM 2426 C CA . GLU B 1 123 ? 5.551 -9.234 -10.875 1 97.56 123 GLU B CA 1
ATOM 2427 C C . GLU B 1 123 ? 5.418 -7.859 -11.523 1 97.56 123 GLU B C 1
ATOM 2429 O O . GLU B 1 123 ? 5.969 -6.875 -11.023 1 97.56 123 GLU B O 1
ATOM 2434 N N . GLN B 1 124 ? 4.711 -7.84 -12.555 1 98.06 124 GLN B N 1
ATOM 2435 C CA . GLN B 1 124 ? 4.508 -6.578 -13.258 1 98.06 124 GLN B CA 1
ATOM 2436 C C . GLN B 1 124 ? 3.771 -5.566 -12.383 1 98.06 124 GLN B C 1
ATOM 2438 O O . GLN B 1 124 ? 4.098 -4.379 -12.391 1 98.06 124 GLN B O 1
ATOM 2443 N N . THR B 1 125 ? 2.814 -6.047 -11.695 1 98.5 125 THR B N 1
ATOM 2444 C CA . THR B 1 125 ? 2.066 -5.172 -10.797 1 98.5 125 THR B CA 1
ATOM 2445 C C . THR B 1 125 ? 2.982 -4.586 -9.719 1 98.5 125 THR B C 1
ATOM 2447 O O . THR B 1 125 ? 2.963 -3.379 -9.477 1 98.5 125 THR B O 1
ATOM 2450 N N . LEU B 1 126 ? 3.775 -5.41 -9.164 1 98.38 126 LEU B N 1
ATOM 2451 C CA . LEU B 1 126 ? 4.695 -4.949 -8.133 1 98.38 126 LEU B CA 1
ATOM 2452 C C . LEU B 1 126 ? 5.766 -4.039 -8.719 1 98.38 126 LEU B C 1
ATOM 2454 O O . LEU B 1 126 ? 6.176 -3.066 -8.078 1 98.38 126 LEU B O 1
ATOM 2458 N N . GLU B 1 127 ? 6.148 -4.328 -9.945 1 97.88 127 GLU B N 1
ATOM 2459 C CA . GLU B 1 127 ? 7.117 -3.477 -10.633 1 97.88 127 GLU B CA 1
ATOM 2460 C C . GLU B 1 127 ? 6.535 -2.092 -10.906 1 97.88 127 GLU B C 1
ATOM 2462 O O . GLU B 1 127 ? 7.238 -1.086 -10.797 1 97.88 127 GLU B O 1
ATOM 2467 N N . SER B 1 128 ? 5.297 -2.096 -11.25 1 96.88 128 SER B N 1
ATOM 2468 C CA . SER B 1 128 ? 4.633 -0.827 -11.523 1 96.88 128 SER B CA 1
ATOM 2469 C C . SER B 1 128 ? 4.539 0.036 -10.273 1 96.88 128 SER B C 1
ATOM 2471 O O . SER B 1 128 ? 4.449 1.262 -10.359 1 96.88 128 SER B O 1
ATOM 2473 N N . GLU B 1 129 ? 4.586 -0.659 -9.141 1 96.44 129 GLU B N 1
ATOM 2474 C CA . GLU B 1 129 ? 4.586 0.056 -7.871 1 96.44 129 GLU B CA 1
ATOM 2475 C C . GLU B 1 129 ? 5.988 0.538 -7.504 1 96.44 129 GLU B C 1
ATOM 2477 O O . GLU B 1 129 ? 6.156 1.322 -6.57 1 96.44 129 GLU B O 1
ATOM 2482 N N . GLY B 1 130 ? 7.008 0.08 -8.227 1 97 130 GLY B N 1
ATOM 2483 C CA . GLY B 1 130 ? 8.367 0.546 -8.008 1 97 130 GLY B CA 1
ATOM 2484 C C . GLY B 1 130 ? 9.281 -0.523 -7.438 1 97 130 GLY B C 1
ATOM 2485 O O . GLY B 1 130 ? 10.422 -0.237 -7.055 1 97 130 GLY B O 1
ATOM 2486 N N . LEU B 1 131 ? 8.781 -1.732 -7.348 1 98.12 131 LEU B N 1
ATOM 2487 C CA . LEU B 1 131 ? 9.609 -2.824 -6.836 1 98.12 131 LEU B CA 1
ATOM 2488 C C . LEU B 1 131 ? 10.531 -3.361 -7.922 1 98.12 131 LEU B C 1
ATOM 2490 O O . LEU B 1 131 ? 10.086 -3.666 -9.031 1 98.12 131 LEU B O 1
ATOM 2494 N N . LYS B 1 132 ? 11.805 -3.494 -7.559 1 97.44 132 LYS B N 1
ATOM 2495 C CA . LYS B 1 132 ? 12.781 -4.023 -8.508 1 97.44 132 LYS B CA 1
ATOM 2496 C C . LYS B 1 132 ? 13.734 -5.004 -7.824 1 97.44 132 LYS B C 1
ATOM 2498 O O . LYS B 1 132 ? 14.234 -4.734 -6.734 1 97.44 132 LYS B O 1
ATOM 2503 N N . ALA B 1 133 ? 13.898 -6.129 -8.523 1 96.56 133 ALA B N 1
ATOM 2504 C CA . ALA B 1 133 ? 14.875 -7.094 -8.023 1 96.56 133 ALA B CA 1
ATOM 2505 C C . ALA B 1 133 ? 16.297 -6.605 -8.266 1 96.56 133 ALA B C 1
ATOM 2507 O O . ALA B 1 133 ? 16.594 -6.027 -9.312 1 96.56 133 ALA B O 1
ATOM 2508 N N . MET B 1 134 ? 17.219 -6.914 -7.363 1 95.62 134 MET B N 1
ATOM 2509 C CA . MET B 1 134 ? 18.609 -6.512 -7.469 1 95.62 134 MET B CA 1
ATOM 2510 C C . MET B 1 134 ? 19.391 -7.461 -8.367 1 95.62 134 MET B C 1
ATOM 2512 O O . MET B 1 134 ? 19.078 -8.656 -8.43 1 95.62 134 MET B O 1
ATOM 2516 N N . GLU B 1 135 ? 20.312 -6.906 -9.062 1 93.75 135 GLU B N 1
ATOM 2517 C CA . GLU B 1 135 ? 21.328 -7.73 -9.711 1 93.75 135 GLU B CA 1
ATOM 2518 C C . GLU B 1 135 ? 22.5 -7.98 -8.781 1 93.75 135 GLU B C 1
ATOM 2520 O O . GLU B 1 135 ? 23.188 -7.035 -8.367 1 93.75 135 GLU B O 1
ATOM 2525 N N . THR B 1 136 ? 22.781 -9.258 -8.547 1 95.25 136 THR B N 1
ATOM 2526 C CA . THR B 1 136 ? 23.734 -9.492 -7.469 1 95.25 136 THR B CA 1
ATOM 2527 C C . THR B 1 136 ? 24.906 -10.336 -7.957 1 95.25 136 THR B C 1
ATOM 2529 O O . THR B 1 136 ? 26.062 -10.008 -7.695 1 95.25 136 THR B O 1
ATOM 2532 N N . ILE B 1 137 ? 24.625 -11.422 -8.695 1 94 137 ILE B N 1
ATOM 2533 C CA . ILE B 1 137 ? 25.672 -12.383 -9.062 1 94 137 ILE B CA 1
ATOM 2534 C C . ILE B 1 137 ? 26.75 -11.68 -9.891 1 94 137 ILE B C 1
ATOM 2536 O O . ILE B 1 137 ? 26.438 -10.961 -10.844 1 94 137 ILE B O 1
ATOM 2540 N N . GLY B 1 138 ? 27.953 -11.867 -9.523 1 93.5 138 GLY B N 1
ATOM 2541 C CA . GLY B 1 138 ? 29.078 -11.281 -10.25 1 93.5 138 GLY B CA 1
ATOM 2542 C C . GLY B 1 138 ? 29.438 -9.883 -9.773 1 93.5 138 GLY B C 1
ATOM 2543 O O . GLY B 1 138 ? 30.453 -9.328 -10.172 1 93.5 138 GLY B O 1
ATOM 2544 N N . GLN B 1 139 ? 28.703 -9.305 -8.953 1 95.44 139 GLN B N 1
ATOM 2545 C CA . GLN B 1 139 ? 28.953 -7.965 -8.414 1 95.44 139 GLN B CA 1
ATOM 2546 C C . GLN B 1 139 ? 29.75 -8.031 -7.117 1 95.44 139 GLN B C 1
ATOM 2548 O O . GLN B 1 139 ? 29.703 -9.031 -6.402 1 95.44 139 GLN B O 1
ATOM 2553 N N . PRO B 1 140 ? 30.484 -6.871 -6.852 1 96 140 PRO B N 1
ATOM 2554 C CA . PRO B 1 140 ? 31.125 -6.805 -5.543 1 96 140 PRO B CA 1
ATOM 2555 C C . PRO B 1 140 ? 30.125 -6.73 -4.391 1 96 140 PRO B C 1
ATOM 2557 O O . PRO B 1 140 ? 29.078 -6.094 -4.52 1 96 140 PRO B O 1
ATOM 2560 N N . PHE B 1 141 ? 30.531 -7.398 -3.301 1 96.88 141 PHE B N 1
ATOM 2561 C CA . PHE B 1 141 ? 29.688 -7.367 -2.111 1 96.88 141 PHE B CA 1
ATOM 2562 C C . PHE B 1 141 ? 29.516 -5.938 -1.606 1 96.88 141 PHE B C 1
ATOM 2564 O O . PHE B 1 141 ? 30.5 -5.184 -1.519 1 96.88 141 PHE B O 1
ATOM 2571 N N . ASN B 1 142 ? 28.344 -5.555 -1.413 1 97.19 142 ASN B N 1
ATOM 2572 C CA . ASN B 1 142 ? 27.984 -4.266 -0.836 1 97.19 142 ASN B CA 1
ATOM 2573 C C . ASN B 1 142 ? 27.016 -4.434 0.338 1 97.19 142 ASN B C 1
ATOM 2575 O O . ASN B 1 142 ? 25.875 -4.836 0.153 1 97.19 142 ASN B O 1
ATOM 2579 N N . PRO B 1 143 ? 27.438 -4.105 1.523 1 96.06 143 PRO B N 1
ATOM 2580 C CA . PRO B 1 143 ? 26.625 -4.359 2.717 1 96.06 143 PRO B CA 1
ATOM 2581 C C . PRO B 1 143 ? 25.312 -3.586 2.715 1 96.06 143 PRO B C 1
ATOM 2583 O O . PRO B 1 143 ? 24.391 -3.922 3.463 1 96.06 143 PRO B O 1
ATOM 2586 N N . ASP B 1 144 ? 25.219 -2.605 1.89 1 95.75 144 ASP B N 1
ATOM 2587 C CA . ASP B 1 144 ? 23.984 -1.836 1.814 1 95.75 144 ASP B CA 1
ATOM 2588 C C . ASP B 1 144 ? 22.906 -2.586 1.017 1 95.75 144 ASP B C 1
ATOM 2590 O O . ASP B 1 144 ? 21.719 -2.312 1.155 1 95.75 144 ASP B O 1
ATOM 2594 N N . PHE B 1 145 ? 23.344 -3.502 0.228 1 97.44 145 PHE B N 1
ATOM 2595 C CA . PHE B 1 145 ? 22.422 -4.164 -0.688 1 97.44 145 PHE B CA 1
ATOM 2596 C C . PHE B 1 145 ? 22.438 -5.672 -0.475 1 97.44 145 PHE B C 1
ATOM 2598 O O . PHE B 1 145 ? 21.531 -6.379 -0.93 1 97.44 145 PHE B O 1
ATOM 2605 N N . HIS B 1 146 ? 23.484 -6.09 0.232 1 98 146 HIS B N 1
ATOM 2606 C CA . HIS B 1 146 ? 23.688 -7.531 0.34 1 98 146 HIS B CA 1
ATOM 2607 C C . HIS B 1 146 ? 23.844 -7.957 1.796 1 98 146 HIS B C 1
ATOM 2609 O O . HIS B 1 146 ? 24.312 -7.176 2.627 1 98 146 HIS B O 1
ATOM 2615 N N . GLN B 1 147 ? 23.422 -9.133 2.082 1 97.62 147 GLN B N 1
ATOM 2616 C CA . GLN B 1 147 ? 23.688 -9.836 3.332 1 97.62 147 GLN B CA 1
ATOM 2617 C C . GLN B 1 147 ? 24.438 -11.141 3.08 1 97.62 147 GLN B C 1
ATOM 2619 O O . GLN B 1 147 ? 23.891 -12.07 2.488 1 97.62 147 GLN B O 1
ATOM 2624 N N . ALA B 1 148 ? 25.594 -11.195 3.576 1 96.38 148 ALA B N 1
ATOM 2625 C CA . ALA B 1 148 ? 26.422 -12.383 3.355 1 96.38 148 ALA B CA 1
ATOM 2626 C C . ALA B 1 148 ? 26.031 -13.5 4.328 1 96.38 148 ALA B C 1
ATOM 2628 O O . ALA B 1 148 ? 26.016 -13.289 5.543 1 96.38 148 ALA B O 1
ATOM 2629 N N . ILE B 1 149 ? 25.797 -14.672 3.783 1 96.25 149 ILE B N 1
ATOM 2630 C CA . ILE B 1 149 ? 25.391 -15.766 4.656 1 96.25 149 ILE B CA 1
ATOM 2631 C C . ILE B 1 149 ? 26.516 -16.797 4.734 1 96.25 149 ILE B C 1
ATOM 2633 O O . ILE B 1 149 ? 26.578 -17.594 5.676 1 96.25 149 ILE B O 1
ATOM 2637 N N . MET B 1 150 ? 27.375 -16.859 3.605 1 94.12 150 MET B N 1
ATOM 2638 C CA . MET B 1 150 ? 28.453 -17.844 3.549 1 94.12 150 MET B CA 1
ATOM 2639 C C . MET B 1 150 ? 29.594 -17.375 2.65 1 94.12 150 MET B C 1
ATOM 2641 O O . MET B 1 150 ? 29.359 -16.656 1.672 1 94.12 150 MET B O 1
ATOM 2645 N N . GLN B 1 151 ? 30.781 -17.766 3.066 1 93.69 151 GLN B N 1
ATOM 2646 C CA . GLN B 1 151 ? 31.938 -17.547 2.199 1 93.69 151 GLN B CA 1
ATOM 2647 C C . GLN B 1 151 ? 32.312 -18.828 1.45 1 93.69 151 GLN B C 1
ATOM 2649 O O . GLN B 1 151 ? 32.344 -19.906 2.033 1 93.69 151 GLN B O 1
ATOM 2654 N N . VAL B 1 152 ? 32.438 -18.641 0.146 1 92.81 152 VAL B N 1
ATOM 2655 C CA . VAL B 1 152 ? 32.781 -19.812 -0.647 1 92.81 152 VAL B CA 1
ATOM 2656 C C . VAL B 1 152 ? 34.094 -19.594 -1.374 1 92.81 152 VAL B C 1
ATOM 2658 O O . VAL B 1 152 ? 34.406 -18.469 -1.803 1 92.81 152 VAL B O 1
ATOM 2661 N N . GLU B 1 153 ? 34.906 -20.703 -1.362 1 87.94 153 GLU B N 1
ATOM 2662 C CA . GLU B 1 153 ? 36.156 -20.609 -2.129 1 87.94 153 GLU B CA 1
ATOM 2663 C C . GLU B 1 153 ? 35.875 -20.578 -3.627 1 87.94 153 GLU B C 1
ATOM 2665 O O . GLU B 1 153 ? 35 -21.297 -4.125 1 87.94 153 GLU B O 1
ATOM 2670 N N . SER B 1 154 ? 36.344 -19.469 -4.234 1 81.06 154 SER B N 1
ATOM 2671 C CA . SER B 1 154 ? 36.125 -19.391 -5.68 1 81.06 154 SER B CA 1
ATOM 2672 C C . SER B 1 154 ? 37.438 -19.047 -6.395 1 81.06 154 SER B C 1
ATOM 2674 O O . SER B 1 154 ? 38.156 -18.125 -5.984 1 81.06 154 SER B O 1
ATOM 2676 N N . ASP B 1 155 ? 37.812 -19.906 -7.41 1 79.38 155 ASP B N 1
ATOM 2677 C CA . ASP B 1 155 ? 39 -19.609 -8.227 1 79.38 155 ASP B CA 1
ATOM 2678 C C . ASP B 1 155 ? 38.625 -18.672 -9.375 1 79.38 155 ASP B C 1
ATOM 2680 O O . ASP B 1 155 ? 39.531 -18.109 -10.023 1 79.38 155 ASP B O 1
ATOM 2684 N N . GLU B 1 156 ? 37.344 -18.516 -9.531 1 81.19 156 GLU B N 1
ATOM 2685 C CA . GLU B 1 156 ? 36.875 -17.781 -10.695 1 81.19 156 GLU B CA 1
ATOM 2686 C C . GLU B 1 156 ? 36.625 -16.312 -10.352 1 81.19 156 GLU B C 1
ATOM 2688 O O . GLU B 1 156 ? 36.656 -15.445 -11.234 1 81.19 156 GLU B O 1
ATOM 2693 N N . HIS B 1 157 ? 36.469 -16.109 -9.133 1 77.44 157 HIS B N 1
ATOM 2694 C CA . HIS B 1 157 ? 36.125 -14.742 -8.742 1 77.44 157 HIS B CA 1
ATOM 2695 C C . HIS B 1 157 ? 37.094 -14.18 -7.73 1 77.44 157 HIS B C 1
ATOM 2697 O O . HIS B 1 157 ? 37.688 -14.922 -6.938 1 77.44 157 HIS B O 1
ATOM 2703 N N . GLU B 1 158 ? 37.25 -12.891 -7.965 1 83.56 158 GLU B N 1
ATOM 2704 C CA . GLU B 1 158 ? 38.062 -12.195 -6.957 1 83.56 158 GLU B CA 1
ATOM 2705 C C . GLU B 1 158 ? 37.375 -12.258 -5.586 1 83.56 158 GLU B C 1
ATOM 2707 O O . GLU B 1 158 ? 36.188 -12.57 -5.484 1 83.56 158 GLU B O 1
ATOM 2712 N N . GLU B 1 159 ? 38.125 -12.031 -4.613 1 88.56 159 GLU B N 1
ATOM 2713 C CA . GLU B 1 159 ? 37.594 -12.016 -3.252 1 88.56 159 GLU B CA 1
ATOM 2714 C C . GLU B 1 159 ? 36.562 -10.922 -3.076 1 88.56 159 GLU B C 1
ATOM 2716 O O . GLU B 1 159 ? 36.719 -9.812 -3.586 1 88.56 159 GLU B O 1
ATOM 2721 N N . GLY B 1 160 ? 35.469 -11.289 -2.496 1 92.81 160 GLY B N 1
ATOM 2722 C CA . GLY B 1 160 ? 34.438 -10.305 -2.148 1 92.81 160 GLY B CA 1
ATOM 2723 C C . 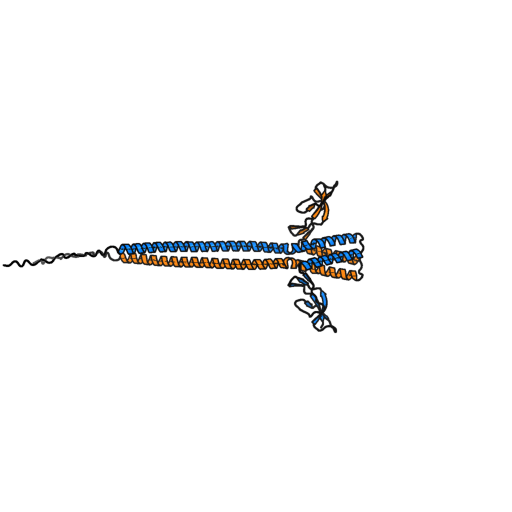GLY B 1 160 ? 33.375 -10.141 -3.221 1 92.81 160 GLY B C 1
ATOM 2724 O O . GLY B 1 160 ? 32.719 -9.102 -3.297 1 92.81 160 GLY B O 1
ATOM 2725 N N . VAL B 1 161 ? 33.312 -11.102 -4.133 1 95.12 161 VAL B N 1
ATOM 2726 C CA . VAL B 1 161 ? 32.344 -11.047 -5.211 1 95.12 161 VAL B CA 1
ATOM 2727 C C . VAL B 1 161 ? 31.172 -12 -4.914 1 95.12 161 VAL B C 1
ATOM 2729 O O . VAL B 1 161 ? 31.391 -13.094 -4.387 1 95.12 161 VAL B O 1
ATOM 2732 N N . VAL B 1 162 ? 30.016 -11.57 -5.281 1 96.69 162 VAL B N 1
ATOM 2733 C CA . VAL B 1 162 ? 28.844 -12.414 -5.074 1 96.69 162 VAL B CA 1
ATOM 2734 C C . VAL B 1 162 ? 28.859 -13.578 -6.062 1 96.69 162 VAL B C 1
ATOM 2736 O O . VAL B 1 162 ? 28.859 -13.367 -7.277 1 96.69 162 VAL B O 1
ATOM 2739 N N . VAL B 1 163 ? 28.844 -14.828 -5.535 1 95 163 VAL B N 1
ATOM 2740 C CA . VAL B 1 163 ? 28.969 -16 -6.398 1 95 163 VAL B CA 1
ATOM 2741 C C . VAL B 1 163 ? 27.609 -16.688 -6.547 1 95 163 VAL B C 1
ATOM 2743 O O . VAL B 1 163 ? 27.344 -17.344 -7.555 1 95 163 VAL B O 1
ATOM 2746 N N . GLU B 1 164 ? 26.781 -16.531 -5.508 1 95.12 164 GLU B N 1
ATOM 2747 C CA . GLU B 1 164 ? 25.469 -17.141 -5.508 1 95.12 164 GLU B CA 1
ATOM 2748 C C . GLU B 1 164 ? 24.469 -16.297 -4.734 1 95.12 164 GLU B C 1
ATOM 2750 O O . GLU B 1 164 ? 24.797 -15.719 -3.693 1 95.12 164 GLU B O 1
ATOM 2755 N N . GLU B 1 165 ? 23.297 -16.266 -5.301 1 96.19 165 GLU B N 1
ATOM 2756 C CA . GLU B 1 165 ? 22.188 -15.602 -4.625 1 96.19 165 GLU B CA 1
ATOM 2757 C C . GLU B 1 165 ? 21.219 -16.625 -4.016 1 96.19 165 GLU B C 1
ATOM 2759 O O . GLU B 1 165 ? 20.594 -17.391 -4.734 1 96.19 165 GLU B O 1
ATOM 2764 N N . VAL B 1 166 ? 21.109 -16.609 -2.688 1 94.88 166 VAL B N 1
ATOM 2765 C CA . VAL B 1 166 ? 20.266 -17.578 -1.987 1 94.88 166 VAL B CA 1
ATOM 2766 C C . VAL B 1 166 ? 18.828 -17.031 -1.893 1 94.88 166 VAL B C 1
ATOM 2768 O O . VAL B 1 166 ? 17.875 -17.797 -1.953 1 94.88 166 VAL B O 1
ATOM 2771 N N . GLN B 1 167 ? 18.766 -15.695 -1.717 1 95.69 167 GLN B N 1
ATOM 2772 C CA . GLN B 1 167 ? 17.5 -14.984 -1.674 1 95.69 167 GLN B CA 1
ATOM 2773 C C . GLN B 1 167 ? 17.594 -13.633 -2.375 1 95.69 167 GLN B C 1
ATOM 2775 O O . GLN B 1 167 ? 18.5 -12.852 -2.102 1 95.69 167 GLN B O 1
ATOM 2780 N N . LYS B 1 168 ? 16.641 -13.422 -3.227 1 96.56 168 LYS B N 1
ATOM 2781 C CA . LYS B 1 168 ? 16.641 -12.18 -3.992 1 96.56 168 LYS B CA 1
ATOM 2782 C C . LYS B 1 168 ? 16.453 -10.977 -3.078 1 96.56 168 LYS B C 1
ATOM 2784 O O . LYS B 1 168 ? 15.664 -11.023 -2.127 1 96.56 168 LYS B O 1
ATOM 2789 N N . GLY B 1 169 ? 17.203 -9.883 -3.385 1 97.88 169 GLY B N 1
ATOM 2790 C CA . GLY B 1 169 ? 16.984 -8.578 -2.783 1 97.88 169 GLY B CA 1
ATOM 2791 C C . GLY B 1 169 ? 16.125 -7.668 -3.643 1 97.88 169 GLY B C 1
ATOM 2792 O O . GLY B 1 169 ? 16.031 -7.859 -4.855 1 97.88 169 GLY B O 1
ATOM 2793 N N . TYR B 1 170 ? 15.5 -6.715 -2.92 1 98.5 170 TYR B N 1
ATOM 2794 C CA . TYR B 1 170 ? 14.586 -5.844 -3.641 1 98.5 170 TYR B CA 1
ATOM 2795 C C . TYR B 1 170 ? 14.766 -4.391 -3.217 1 98.5 170 TYR B C 1
ATOM 2797 O O . TYR B 1 170 ? 15.055 -4.109 -2.051 1 98.5 170 TYR B O 1
ATOM 2805 N N . VAL B 1 171 ? 14.609 -3.59 -4.215 1 97.69 171 VAL B N 1
ATOM 2806 C CA . VAL B 1 171 ? 14.555 -2.148 -3.99 1 97.69 171 VAL B CA 1
ATOM 2807 C C . VAL B 1 171 ? 13.164 -1.623 -4.344 1 97.69 171 VAL B C 1
ATOM 2809 O O . VAL B 1 171 ? 12.578 -2.029 -5.348 1 97.69 171 VAL B O 1
ATOM 2812 N N . LEU B 1 172 ? 12.656 -0.777 -3.473 1 97.56 172 LEU B N 1
ATOM 2813 C CA . LEU B 1 172 ? 11.406 -0.084 -3.748 1 97.56 172 LEU B CA 1
ATOM 2814 C C . LEU B 1 172 ? 11.648 1.402 -3.988 1 97.56 172 LEU B C 1
ATOM 2816 O O . LEU B 1 172 ? 11.914 2.152 -3.045 1 97.56 172 LEU B O 1
ATOM 2820 N N . LYS B 1 173 ? 11.531 1.755 -5.293 1 95.38 173 LYS B N 1
ATOM 2821 C CA . LYS B 1 173 ? 11.859 3.121 -5.688 1 95.38 173 LYS B CA 1
ATOM 2822 C C . LYS B 1 173 ? 13.289 3.477 -5.309 1 95.38 173 LYS B C 1
ATOM 2824 O O . LYS B 1 173 ? 14.242 2.977 -5.91 1 95.38 173 LYS B O 1
ATOM 2829 N N . ASP B 1 174 ? 13.5 4.113 -4.172 1 93.38 174 ASP B N 1
ATOM 2830 C CA . ASP B 1 174 ? 14.867 4.523 -3.861 1 93.38 174 ASP B CA 1
ATOM 2831 C C . ASP B 1 174 ? 15.328 3.924 -2.535 1 93.38 174 ASP B C 1
ATOM 2833 O O . ASP B 1 174 ? 16.344 4.348 -1.979 1 93.38 174 ASP B O 1
ATOM 2837 N N . ARG B 1 175 ? 14.656 2.826 -2.121 1 94.44 175 ARG B N 1
ATOM 2838 C CA . ARG B 1 175 ? 15 2.229 -0.835 1 94.44 175 ARG B CA 1
ATOM 2839 C C . ARG B 1 175 ? 15.133 0.714 -0.953 1 94.44 175 ARG B C 1
ATOM 2841 O O . ARG B 1 175 ? 14.383 0.076 -1.695 1 94.44 175 ARG B O 1
ATOM 2848 N N . VAL B 1 176 ? 16.156 0.303 -0.176 1 97.31 176 VAL B N 1
ATOM 2849 C CA . VAL B 1 176 ? 16.281 -1.147 -0.094 1 97.31 176 VAL B CA 1
ATOM 2850 C C . VAL B 1 176 ? 15.148 -1.723 0.752 1 97.31 176 VAL B C 1
ATOM 2852 O O . VAL B 1 176 ? 14.992 -1.354 1.918 1 97.31 176 VAL B O 1
ATOM 2855 N N . LEU B 1 177 ? 14.367 -2.514 0.239 1 97.81 177 LEU B N 1
ATOM 2856 C CA . LEU B 1 177 ? 13.266 -3.158 0.948 1 97.81 177 LEU B CA 1
ATOM 2857 C C . LEU B 1 177 ? 13.75 -4.414 1.667 1 97.81 177 LEU B C 1
ATOM 2859 O O . LEU B 1 177 ? 13.32 -4.695 2.789 1 97.81 177 LEU B O 1
ATOM 2863 N N . ARG B 1 178 ? 14.523 -5.133 1.021 1 98 178 ARG B N 1
ATOM 2864 C CA . ARG B 1 178 ? 15.156 -6.34 1.542 1 98 178 ARG B CA 1
ATOM 2865 C C . ARG B 1 178 ? 16.516 -6.574 0.875 1 98 178 ARG B C 1
ATOM 2867 O O . ARG B 1 178 ? 16.594 -6.648 -0.353 1 98 178 ARG B O 1
ATOM 2874 N N . PRO B 1 179 ? 17.547 -6.684 1.658 1 98 179 PRO B N 1
ATOM 2875 C CA . PRO B 1 179 ? 18.844 -7.008 1.032 1 98 179 PRO B CA 1
ATOM 2876 C C . PRO B 1 179 ? 18.859 -8.422 0.447 1 98 179 PRO B C 1
ATOM 2878 O O . PRO B 1 179 ? 18.109 -9.289 0.882 1 98 179 PRO B O 1
ATOM 2881 N N . ALA B 1 180 ? 19.719 -8.594 -0.578 1 98.25 180 ALA B N 1
ATOM 2882 C CA . ALA B 1 180 ? 19.906 -9.93 -1.135 1 98.25 180 ALA B CA 1
ATOM 2883 C C . ALA B 1 180 ? 20.766 -10.789 -0.214 1 98.25 180 ALA B C 1
ATOM 2885 O O . ALA B 1 180 ? 21.781 -10.328 0.319 1 98.25 180 ALA B O 1
ATOM 2886 N N . MET B 1 181 ? 20.266 -11.969 0.04 1 97.88 181 MET B N 1
ATOM 2887 C CA . MET B 1 181 ? 21.125 -12.922 0.738 1 97.88 181 MET B CA 1
ATOM 2888 C C . MET B 1 181 ? 22.031 -13.648 -0.241 1 97.88 181 MET B C 1
ATOM 2890 O O . MET B 1 181 ? 21.562 -14.281 -1.187 1 97.88 181 MET B O 1
ATOM 2894 N N . VAL B 1 182 ? 23.375 -13.57 0.102 1 97.94 182 VAL B N 1
ATOM 2895 C CA . VAL B 1 182 ? 24.297 -14 -0.941 1 97.94 182 VAL B CA 1
ATOM 2896 C C . VAL B 1 182 ? 25.438 -14.789 -0.319 1 97.94 182 VAL B C 1
ATOM 2898 O O . VAL B 1 182 ? 25.672 -14.719 0.891 1 97.94 182 VAL B O 1
ATOM 2901 N N . LYS B 1 183 ? 26.016 -15.578 -1.196 1 97 183 LYS B N 1
ATOM 2902 C CA . LYS B 1 183 ? 27.312 -16.172 -0.897 1 97 183 LYS B CA 1
ATOM 2903 C C . LYS B 1 183 ? 28.438 -15.414 -1.582 1 97 183 LYS B C 1
ATOM 2905 O O . LYS B 1 183 ? 28.312 -15.023 -2.746 1 97 183 LYS B O 1
ATOM 2910 N N . VAL B 1 184 ? 29.484 -15.203 -0.853 1 96.44 184 VAL B N 1
ATOM 2911 C CA . VAL B 1 184 ? 30.562 -14.352 -1.359 1 96.44 184 VAL B CA 1
ATOM 2912 C C . VAL B 1 184 ? 31.844 -15.156 -1.487 1 96.44 184 VAL B C 1
ATOM 2914 O O . VAL B 1 184 ? 32.094 -16.062 -0.692 1 96.44 184 VAL B O 1
ATOM 2917 N N . SER B 1 185 ? 32.594 -14.758 -2.51 1 94.19 185 SER B N 1
ATOM 2918 C CA . SER B 1 185 ? 33.875 -15.398 -2.684 1 94.19 185 SER B CA 1
ATOM 2919 C C . SER B 1 185 ? 34.875 -14.953 -1.607 1 94.19 185 SER B C 1
ATOM 2921 O O . SER B 1 185 ? 34.875 -13.781 -1.206 1 94.19 185 SER B O 1
ATOM 2923 N N . GLY B 1 186 ? 35.531 -15.883 -1.176 1 87.38 186 GLY B N 1
ATOM 2924 C CA . GLY B 1 186 ? 36.594 -15.625 -0.205 1 87.38 186 GLY B CA 1
ATOM 2925 C C . GLY B 1 186 ? 37.969 -16.109 -0.656 1 87.38 186 GLY B C 1
ATOM 2926 O O . GLY B 1 186 ? 38.062 -16.906 -1.595 1 87.38 186 GLY B O 1
#

Organism: NCBI:txid582686

InterPro domains:
  IPR000740 GrpE nucleotide exchange factor [MF_01151] (4-186)
  IPR000740 GrpE nucleotide exchange factor [PF01025] (25-185)
  IPR000740 GrpE nucleotide exchange factor [PR00773] (56-72)
  IPR000740 GrpE nucleotide exchange factor [PR00773] (84-99)
  IPR000740 GrpE nucleotide exchange factor [PR00773] (138-153)
  IPR000740 GrpE nucleotide exchange factor [PR00773] (165-184)
  IPR000740 GrpE nucleotide exchange factor [PS01071] (141-184)
  IPR000740 GrpE nucleotide exchange factor [PTHR21237] (9-185)
  IPR000740 GrpE nucleotide exchange factor [cd00446] (49-184)
  IPR009012 GrpE nucleotide exchange factor, head [G3DSA:2.30.22.10] (130-185)
  IPR009012 GrpE nucleotide exchange factor, head [SSF51064] (131-185)
  IPR013805 GrpE nucleotide exchange factor, coiled-coil [G3DSA:3.90.20.20] (6-128)
  IPR013805 GrpE nucleotide exchange factor, coiled-coil [SSF58014] (39-130)

Sequence (372 aa):
MSANEQPLTEEQVQNEETTVDASEAAQAEAQDAGAVEDSRIAELTKLAEENQQRYLRAQADFDNFRRRTQKEKEDLARYASEQLIKQLLPVVDNFGRALEASKNGGDAESFAKGVDMIFRQLEQTLESEGLKAMETIGQPFNPDFHQAIMQVESDEHEEGVVVEEVQKGYVLKDRVLRPAMVKVSGMSANEQPLTEEQVQNEETTVDASEAAQAEAQDAGAVEDSRIAELTKLAEENQQRYLRAQADFDNFRRRTQKEKEDLARYASEQLIKQLLPVVDNFGRALEASKNGGDAESFAKGVDMIFRQLEQTLESEGLKAMETIGQPFNPDFHQAIMQVESDEHEEGVVVEEVQKGYVLKDRVLRPAMVKVSG

Foldseek 3Di:
DDDCPDDDDDDPPPPPPCPDDPPVVVVVVVVVVVVVVVVVVVVVVVVVVVVVVVVVVVVVVVVVVVVVVVVVVVVCVVCVCVVLVVQCVVLVVLVVVLVVCVVVPDDPVVSVVSVVVSVVSNVVSVVVQQKDWDDAAFAADDPQAEDEDEEDADPVDDFRGFHDFPAIWMDGNHHTPGHTYTYTYD/DDPDDPPDDDDPPPPPDCPDDPVVVVVVVVVVVVVVVVVVVVVVVVVVVVVVVVVVVVVVVVVVVVVVVVVVVVVCVVCVCVVLVVQCVVLVVLVVVLVVCVVVPDDPVVSVVSVVVSVVSNVVSVVVQQKDWDDAAFAADDPQAEDEDEEDADPPDDFRGFHAFPAIWMDGNHHTPGHTYTYTYD

Secondary structure (DSSP, 8-state):
---------------------HHHHHHHHHHHHHHHHHHHHHHHHHHHHHHHHHHHHHHHHHHHHHHHHHHHHHHHHHTTTHHHHHHHHHHHHHHHHHHHHHHTT--HHHHHHHHHHHHHHHHHHHHHTTEEEPP-TTSBP-TTTEEEEEEE--SSS-TTBEEEEEE--EEETTEEEEPEEEEEE-/--------------------THHHHHHHHHHHHHHHHHHHHHHHHHHHHHHHHHHHHHHHHHHHHHHHHHHHHHHHHHTTTHHHHHHHHHHHHHHHHHHHHHHTT--HHHHHHHHHHHHHHHHHHHHHTTEEEPP-TTSBP-TTTEEEEEEE--SSS-TTBEEEEEE--EEETTEEEEPEEEEEE-

Radius of gyration: 49.93 Å; Cα contacts (8 Å, |Δi|>4): 396; chains: 2; bounding box: 77×178×114 Å

Nearest PDB structures (foldseek):
  3a6m-assembly1_B  TM=7.631E-01  e=1.452E-11  Thermus thermophilus HB8
  4ani-assembly1_B  TM=5.086E-01  e=8.567E-13  Geobacillus kaustophilus HTA426
  1dkg-assembly1_B  TM=5.230E-01  e=2.020E-10  Escherichia coli
  1dkg-assembly1_A  TM=4.925E-01  e=1.047E-09  Escherichia coli
  3a6m-assembly1_B  TM=7.645E-01  e=1.220E-11  Thermus thermophilus HB8

pLDDT: mean 84.08, std 21.13, range [24.09, 98.5]